Protein AF-A0A8D0HGK9-F1 (afdb_monomer)

Radius of gyration: 26.25 Å; Cα contacts (8 Å, |Δi|>4): 146; chains: 1; bounding box: 64×47×65 Å

InterPro domains:
  IPR001895 Ras guanine-nucleotide exchange factors catalytic domain [PF00617] (112-218)
  IPR001895 Ras guanine-nucleotide exchange factors catalytic domain [PS50009] (99-219)
  IPR008937 Ras-like guanine nucleotide exchange factor [PTHR23113] (113-218)
  IPR023578 Ras guanine nucleotide exchange factor domain superfamily [SSF48366] (25-218)
  IPR036964 Ras guanine-nucleotide exchange factor, catalytic domain superfamily [G3DSA:1.10.840.10] (108-219)

Structure (mmCIF, N/CA/C/O backbone):
data_AF-A0A8D0HGK9-F1
#
_entry.id   AF-A0A8D0HGK9-F1
#
loop_
_atom_site.group_PDB
_atom_site.id
_atom_site.type_symbol
_atom_site.label_atom_id
_atom_site.label_alt_id
_atom_site.label_comp_id
_atom_site.label_asym_id
_atom_site.label_entity_id
_atom_site.label_seq_id
_atom_site.pdbx_PDB_ins_code
_atom_site.Cartn_x
_atom_site.Cartn_y
_atom_site.Cartn_z
_atom_site.occupancy
_atom_site.B_iso_or_equiv
_atom_site.auth_seq_id
_atom_site.auth_comp_id
_atom_site.auth_asym_id
_atom_site.auth_atom_id
_atom_site.pdbx_PDB_model_num
ATOM 1 N N . SER A 1 1 ? -15.660 35.657 -20.261 1.00 42.53 1 SER A N 1
ATOM 2 C CA . SER A 1 1 ? -15.036 34.610 -19.431 1.00 42.53 1 SER A CA 1
ATOM 3 C C . SER A 1 1 ? -15.470 34.801 -17.991 1.00 42.53 1 SER A C 1
ATOM 5 O O . SER A 1 1 ? -15.108 35.800 -17.388 1.00 42.53 1 SER A O 1
ATOM 7 N N . ALA A 1 2 ? -16.353 33.932 -17.499 1.00 36.19 2 ALA A N 1
ATOM 8 C CA . ALA A 1 2 ? -16.981 34.044 -16.182 1.00 36.19 2 ALA A CA 1
ATOM 9 C C . ALA A 1 2 ? -16.036 33.577 -15.054 1.00 36.19 2 ALA A C 1
ATOM 11 O O . ALA A 1 2 ? -15.307 32.604 -15.262 1.00 36.19 2 ALA A O 1
ATOM 12 N N . PRO A 1 3 ? -16.057 34.198 -13.860 1.00 41.41 3 PRO A N 1
ATOM 13 C CA . PRO A 1 3 ? -15.415 33.645 -12.678 1.00 41.41 3 PRO A CA 1
ATOM 14 C C . PRO A 1 3 ? -16.338 32.625 -11.995 1.00 41.41 3 PRO A C 1
ATOM 16 O O . PRO A 1 3 ? -17.476 32.927 -11.641 1.00 41.41 3 PRO A O 1
ATOM 19 N N . CYS A 1 4 ? -15.833 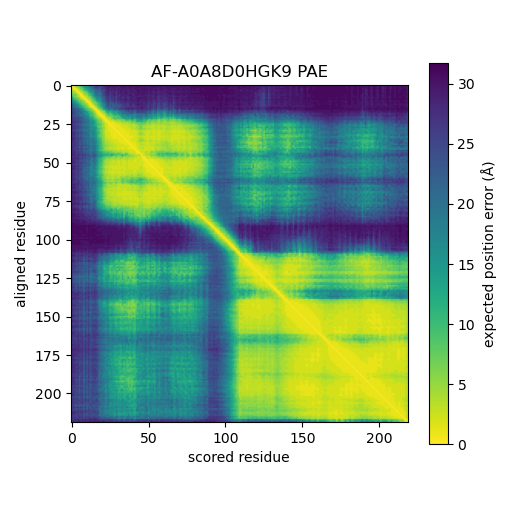31.405 -11.800 1.00 35.88 4 CYS A N 1
ATOM 20 C CA . CYS A 1 4 ? -16.498 30.347 -11.043 1.00 35.88 4 CYS A CA 1
ATOM 21 C C . CYS A 1 4 ? -16.673 30.759 -9.572 1.00 35.88 4 CYS A C 1
ATOM 23 O O . CYS A 1 4 ? -15.719 30.745 -8.793 1.00 35.88 4 CYS A O 1
ATOM 25 N N . GLY A 1 5 ? -17.903 31.101 -9.187 1.00 37.12 5 GLY A N 1
ATOM 26 C CA . GLY A 1 5 ? -18.302 31.280 -7.795 1.00 37.12 5 GLY A CA 1
ATOM 27 C C . GLY A 1 5 ? -18.298 29.945 -7.048 1.00 37.12 5 GLY A C 1
ATOM 28 O O . GLY A 1 5 ? -18.950 28.987 -7.459 1.00 37.12 5 GLY A O 1
ATOM 29 N N . ARG A 1 6 ? -17.569 29.876 -5.930 1.00 45.59 6 ARG A N 1
ATOM 30 C CA . ARG A 1 6 ? -17.736 28.808 -4.937 1.00 45.59 6 ARG A CA 1
ATOM 31 C C . ARG A 1 6 ? -19.087 29.008 -4.256 1.00 45.59 6 ARG A C 1
ATOM 33 O O . ARG A 1 6 ? -19.263 29.976 -3.522 1.00 45.59 6 ARG A O 1
ATOM 40 N N . ALA A 1 7 ? -20.024 28.098 -4.488 1.00 41.34 7 ALA A N 1
ATOM 41 C CA . ALA A 1 7 ? -21.232 28.011 -3.683 1.00 41.34 7 ALA A CA 1
ATOM 42 C C . ALA A 1 7 ? -20.855 27.566 -2.253 1.00 41.34 7 ALA A C 1
ATOM 44 O O . ALA A 1 7 ? -20.168 26.552 -2.103 1.00 41.34 7 ALA A O 1
ATOM 45 N N . PRO A 1 8 ? -21.269 28.279 -1.193 1.00 43.69 8 PRO A N 1
ATOM 46 C CA . PRO A 1 8 ? -21.208 27.739 0.154 1.00 43.69 8 PRO A CA 1
ATOM 47 C C . PRO A 1 8 ? -22.294 26.667 0.298 1.00 43.69 8 PRO A C 1
ATOM 49 O O . PRO A 1 8 ? -23.474 26.932 0.062 1.00 43.69 8 PRO A O 1
ATOM 52 N N . CYS A 1 9 ? -21.897 25.456 0.689 1.00 41.47 9 CYS A N 1
ATOM 53 C CA . CYS A 1 9 ? -22.811 24.387 1.072 1.00 41.47 9 CYS A CA 1
ATOM 54 C C . CYS A 1 9 ? -23.646 24.850 2.275 1.00 41.47 9 CYS A C 1
ATOM 56 O O . CYS A 1 9 ? -23.221 24.728 3.422 1.00 41.47 9 CYS A O 1
ATOM 58 N N . ARG A 1 10 ? -24.834 25.410 2.030 1.00 37.84 10 ARG A N 1
ATOM 59 C CA . ARG A 1 10 ? -25.840 25.624 3.071 1.00 37.84 10 ARG A CA 1
ATOM 60 C C . ARG A 1 10 ? -26.468 24.272 3.394 1.00 37.84 10 ARG A C 1
ATOM 62 O O . ARG A 1 10 ? -27.475 23.897 2.810 1.00 37.84 10 ARG A O 1
ATOM 69 N N . THR A 1 11 ? -25.886 23.539 4.335 1.00 46.22 11 THR A N 1
ATOM 70 C CA . THR A 1 11 ? -26.654 22.570 5.123 1.00 46.22 11 THR A CA 1
ATOM 71 C C . THR A 1 11 ? -27.568 23.377 6.038 1.00 46.22 11 THR A C 1
ATOM 73 O O . THR A 1 11 ? -27.146 23.843 7.097 1.00 46.22 11 THR A O 1
ATOM 76 N N . SER A 1 12 ? -28.799 23.627 5.595 1.00 40.28 12 SER A N 1
ATOM 77 C CA . SER A 1 12 ? -29.862 24.122 6.464 1.00 40.28 12 SER A CA 1
ATOM 78 C C . SER A 1 12 ? -30.203 23.016 7.460 1.00 40.28 12 SER A C 1
ATOM 80 O O . SER A 1 12 ? -30.925 22.076 7.133 1.00 40.28 12 SER A O 1
ATOM 82 N N . TRP A 1 13 ? -29.629 23.098 8.656 1.00 49.22 13 TRP A N 1
ATOM 83 C CA . TRP A 1 13 ? -30.083 22.315 9.799 1.00 49.22 13 TRP A CA 1
ATOM 84 C C . TRP A 1 13 ? -31.505 22.772 10.163 1.00 49.22 13 TRP A C 1
ATOM 86 O O . TRP A 1 13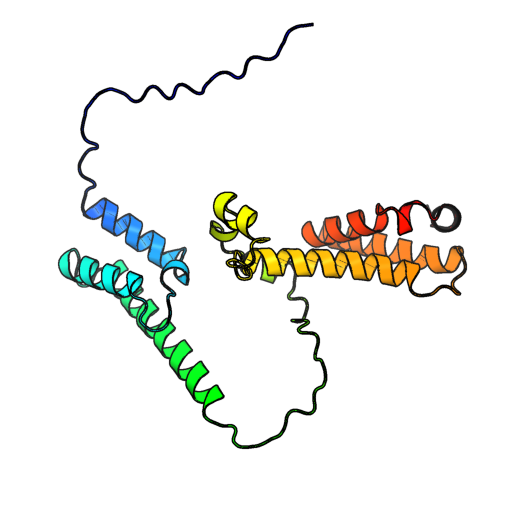 ? -31.743 23.983 10.194 1.00 49.22 13 TRP A O 1
ATOM 96 N N . PRO A 1 14 ? -32.460 21.859 10.411 1.00 49.41 14 PRO A N 1
ATOM 97 C CA . PRO A 1 14 ? -33.769 22.257 10.913 1.00 49.41 14 PRO A CA 1
ATOM 98 C C . PRO A 1 14 ? -33.611 22.898 12.305 1.00 49.41 14 PRO A C 1
ATOM 100 O O . PRO A 1 14 ? -32.745 22.475 13.079 1.00 49.41 14 PRO A O 1
ATOM 103 N N . PRO A 1 15 ? -34.406 23.929 12.640 1.00 58.16 15 PRO A N 1
ATOM 104 C CA . PRO A 1 15 ? -34.280 24.618 13.912 1.00 58.16 15 PRO A CA 1
ATOM 105 C C . PRO A 1 15 ? -34.839 23.747 15.044 1.00 58.16 15 PRO A C 1
ATOM 107 O O . PRO A 1 15 ? -35.981 23.299 14.998 1.00 58.16 15 PRO A O 1
ATOM 110 N N . THR A 1 16 ? -34.013 23.550 16.075 1.00 60.81 16 THR A N 1
ATOM 111 C CA . THR A 1 16 ? -34.407 23.266 17.468 1.00 60.81 16 THR A CA 1
ATOM 112 C C . THR A 1 16 ? -35.448 22.163 17.686 1.00 60.81 16 THR A C 1
ATOM 114 O O . THR A 1 16 ? -36.588 22.411 18.061 1.00 60.81 16 THR A O 1
ATOM 117 N N . GLY A 1 17 ? -34.985 20.921 17.591 1.00 51.00 17 GLY A N 1
ATOM 118 C CA . GLY A 1 17 ? -35.422 19.834 18.462 1.00 51.00 17 GLY A CA 1
ATOM 119 C C . GLY A 1 17 ? -34.161 19.130 18.944 1.00 51.00 17 GLY A C 1
ATOM 120 O O . GLY A 1 17 ? -33.297 18.825 18.120 1.00 51.00 17 GLY A O 1
ATOM 121 N N . ALA A 1 18 ? -33.990 18.939 20.254 1.00 55.50 18 ALA A N 1
ATOM 122 C CA . ALA A 1 18 ? -32.892 18.110 20.746 1.00 55.50 18 ALA A CA 1
ATOM 123 C C . ALA A 1 18 ? -32.961 16.751 20.022 1.00 55.50 18 ALA A C 1
ATOM 125 O O . ALA A 1 18 ? -34.070 16.225 19.868 1.00 55.50 18 ALA A O 1
ATOM 126 N N . PRO A 1 19 ? -31.835 16.197 19.530 1.00 61.81 19 PRO A N 1
ATOM 127 C CA . PRO A 1 19 ? -31.855 14.865 18.943 1.00 61.81 19 PRO A CA 1
ATOM 128 C C . PRO A 1 19 ? -32.514 13.908 19.947 1.00 61.81 19 PRO A C 1
ATOM 130 O O . PRO A 1 19 ? -32.256 14.043 21.150 1.00 61.81 19 PRO A O 1
ATOM 133 N N . PRO A 1 20 ? -33.394 12.992 19.498 1.00 64.56 20 PRO A N 1
ATOM 134 C CA . PRO A 1 20 ? -34.044 12.062 20.408 1.00 64.56 20 PRO A CA 1
ATOM 135 C C . PRO A 1 20 ? -32.967 11.356 21.240 1.00 64.56 20 PRO A C 1
ATOM 137 O O . PRO A 1 20 ? -31.916 11.009 20.686 1.00 64.56 20 PRO A O 1
ATOM 140 N N . PRO A 1 21 ? -33.180 11.176 22.557 1.00 70.38 21 PRO A N 1
ATOM 141 C CA . PRO A 1 21 ? -32.193 10.530 23.406 1.00 70.38 21 PRO A CA 1
ATOM 142 C C . PRO A 1 21 ? -31.853 9.170 22.800 1.00 70.38 21 PRO A C 1
ATOM 144 O O . PRO A 1 21 ? -32.742 8.365 22.512 1.00 70.38 21 PRO A O 1
ATOM 147 N N . ILE A 1 22 ? -30.563 8.945 22.550 1.00 71.62 22 ILE A N 1
ATOM 148 C CA . ILE A 1 22 ? -30.087 7.682 21.992 1.00 71.62 22 ILE A CA 1
ATOM 149 C C . ILE A 1 22 ? -30.517 6.591 22.967 1.00 71.62 22 ILE A C 1
ATOM 151 O O . ILE A 1 22 ? -30.190 6.646 24.154 1.00 71.62 22 ILE A O 1
ATOM 155 N N . SER A 1 23 ? -31.293 5.620 22.484 1.00 81.19 23 SER A N 1
ATOM 156 C CA . SER A 1 23 ? -31.765 4.552 23.354 1.00 81.19 23 SER A CA 1
ATOM 157 C C . SER A 1 23 ? -30.560 3.762 23.887 1.00 81.19 23 SER A C 1
ATOM 159 O O . SER A 1 23 ? -29.628 3.492 23.124 1.00 81.19 23 SER A O 1
ATOM 161 N N . PRO A 1 24 ? -30.561 3.337 25.163 1.00 76.38 24 PRO A N 1
ATOM 162 C CA . PRO A 1 24 ? -29.484 2.507 25.705 1.00 76.38 24 PRO A CA 1
ATOM 163 C C . PRO A 1 24 ? -29.224 1.258 24.852 1.00 76.38 24 PRO A C 1
ATOM 165 O O . PRO A 1 24 ? -28.082 0.872 24.648 1.00 76.38 24 PRO A O 1
ATOM 168 N N . ARG A 1 25 ? -30.273 0.684 24.244 1.00 79.12 25 ARG A N 1
ATOM 169 C CA . ARG A 1 25 ? -30.154 -0.423 23.282 1.00 79.12 25 ARG A CA 1
ATOM 170 C C . ARG A 1 25 ? -29.384 -0.061 22.012 1.00 79.12 25 ARG A C 1
ATOM 172 O O . ARG A 1 25 ? -28.602 -0.880 21.543 1.00 79.12 25 ARG A O 1
ATOM 179 N N . ALA A 1 26 ? -29.585 1.135 21.461 1.00 83.31 26 ALA A N 1
ATOM 180 C CA . ALA A 1 26 ? -28.822 1.591 20.303 1.00 83.31 26 ALA A CA 1
ATOM 181 C C . ALA A 1 26 ? -27.340 1.790 20.655 1.00 83.31 26 ALA A C 1
ATOM 183 O O . ALA A 1 26 ? -26.477 1.399 19.875 1.00 83.31 26 ALA A O 1
ATOM 184 N N . VAL A 1 27 ? -27.039 2.320 21.847 1.00 85.06 27 VAL A N 1
ATOM 185 C CA . VAL A 1 27 ? -25.653 2.444 22.335 1.00 85.06 27 VAL A CA 1
ATOM 186 C C . VAL A 1 27 ? -25.002 1.069 22.486 1.00 85.06 27 VAL A C 1
ATOM 188 O O . VAL A 1 27 ? -23.888 0.874 22.008 1.00 85.06 27 VAL A O 1
ATOM 191 N N . LEU A 1 28 ? -25.703 0.105 23.090 1.00 85.44 28 LEU A N 1
ATOM 192 C CA . LEU A 1 28 ? -25.206 -1.265 23.242 1.00 85.44 28 LEU A CA 1
ATOM 193 C C . LEU A 1 28 ? -24.914 -1.921 21.887 1.00 85.44 28 LEU A C 1
ATOM 195 O O . LEU A 1 28 ? -23.842 -2.494 21.722 1.00 85.44 28 LEU A O 1
ATOM 199 N N . GLY A 1 29 ? -25.810 -1.775 20.905 1.00 85.81 29 GLY A N 1
ATOM 200 C CA . GLY A 1 29 ? -25.600 -2.321 19.561 1.00 85.81 29 GLY A CA 1
ATOM 201 C C . GLY A 1 29 ? -24.406 -1.696 18.831 1.00 85.81 29 GLY A C 1
ATOM 202 O O . GLY A 1 29 ? -23.645 -2.400 18.171 1.00 85.81 29 GLY A O 1
ATOM 203 N N . VAL A 1 30 ? -24.193 -0.384 18.981 1.00 89.81 30 VAL A N 1
ATOM 204 C CA . VAL A 1 30 ? -23.015 0.294 18.411 1.00 89.81 30 VAL A CA 1
ATOM 205 C C . VAL A 1 30 ? -21.730 -0.172 19.092 1.00 89.81 30 VAL A C 1
ATOM 207 O O . VAL A 1 30 ? -20.753 -0.455 18.403 1.00 89.81 30 VAL A O 1
ATOM 210 N N . LEU A 1 31 ? -21.719 -0.275 20.424 1.00 89.25 31 LEU A N 1
ATOM 211 C CA . LEU A 1 31 ? -20.553 -0.751 21.171 1.00 89.25 31 LEU A CA 1
ATOM 212 C C . LEU A 1 31 ? -20.210 -2.198 20.819 1.00 89.25 31 LEU A C 1
ATOM 214 O O . LEU A 1 31 ? -19.038 -2.516 20.641 1.00 89.25 31 LEU A O 1
ATOM 218 N N . GLU A 1 32 ? -21.215 -3.058 20.675 1.00 89.00 32 GLU A N 1
ATOM 219 C CA . GLU A 1 32 ? -21.027 -4.449 20.271 1.00 89.00 32 GLU A CA 1
ATOM 220 C C . GLU A 1 32 ? -20.371 -4.562 18.892 1.00 89.00 32 GLU A C 1
ATOM 222 O O . GLU A 1 32 ? -19.355 -5.246 18.746 1.00 89.00 32 GLU A O 1
ATOM 227 N N . LEU A 1 33 ? -20.900 -3.838 17.900 1.00 90.56 33 LEU A N 1
ATOM 228 C CA . LEU A 1 33 ? -20.341 -3.822 16.551 1.00 90.56 33 LEU A CA 1
ATOM 229 C C . LEU A 1 33 ? -18.928 -3.224 16.534 1.00 90.56 33 LEU A C 1
ATOM 231 O O . LEU A 1 33 ? -18.050 -3.738 15.850 1.00 90.56 33 LEU A O 1
ATOM 235 N N . TRP A 1 34 ? -18.684 -2.164 17.307 1.00 90.88 34 TRP A N 1
ATOM 236 C CA . TRP A 1 34 ? -17.374 -1.518 17.363 1.00 90.88 34 TRP A CA 1
ATOM 237 C C . TRP A 1 34 ? -16.309 -2.435 17.980 1.00 90.88 34 TRP A C 1
ATOM 239 O O . TRP A 1 34 ? -15.233 -2.598 17.404 1.00 90.88 34 TRP A O 1
ATOM 249 N N . LEU A 1 35 ? -16.628 -3.098 19.097 1.00 91.50 35 LEU A N 1
ATOM 250 C CA . LEU A 1 35 ? -15.758 -4.100 19.725 1.00 91.50 35 LEU A CA 1
ATOM 251 C C . LEU A 1 35 ? -15.497 -5.298 18.804 1.00 91.50 35 LEU A C 1
ATOM 253 O O . LEU A 1 35 ? -14.451 -5.936 18.902 1.00 91.50 35 LEU A O 1
ATOM 257 N N . GLN A 1 36 ? -16.447 -5.632 17.930 1.00 88.12 36 GLN A N 1
ATOM 258 C CA . GLN A 1 36 ? -16.301 -6.725 16.979 1.00 88.12 36 GLN A CA 1
ATOM 259 C C . GLN A 1 36 ? -15.428 -6.353 15.775 1.00 88.12 36 GLN A C 1
ATOM 261 O O . GLN A 1 36 ? -14.509 -7.098 15.445 1.00 88.12 36 GLN A O 1
ATOM 266 N N . GLU A 1 37 ? -15.721 -5.235 15.115 1.00 86.44 37 GLU A N 1
ATOM 267 C CA . GLU A 1 37 ? -15.130 -4.896 13.815 1.00 86.44 37 GLU A CA 1
ATOM 268 C C . GLU A 1 37 ? -13.826 -4.094 13.944 1.00 86.44 37 GLU A C 1
ATOM 270 O O . GLU A 1 37 ? -12.979 -4.137 13.048 1.00 86.44 37 GLU A O 1
ATOM 275 N N . HIS A 1 38 ? -13.628 -3.367 15.052 1.00 86.50 38 HIS A N 1
ATOM 276 C CA . HIS A 1 38 ? -12.437 -2.535 15.270 1.00 86.50 38 HIS A CA 1
ATOM 277 C C . HIS A 1 38 ? -11.842 -2.686 16.686 1.00 86.50 38 HIS A C 1
ATOM 279 O O . HIS A 1 38 ? -11.688 -1.698 17.408 1.00 86.50 38 HIS A O 1
ATOM 285 N N . PRO A 1 39 ? -11.431 -3.901 17.097 1.00 85.44 39 PRO A N 1
ATOM 286 C CA . PRO A 1 39 ? -10.843 -4.130 18.421 1.00 85.44 39 PRO A CA 1
ATOM 287 C C . PRO A 1 39 ? -9.548 -3.331 18.655 1.00 85.44 39 PRO A C 1
ATOM 289 O O . PRO A 1 39 ? -9.266 -2.922 19.780 1.00 85.44 39 PRO A O 1
ATOM 292 N N . ASP A 1 40 ? -8.781 -3.044 17.596 1.00 81.31 40 ASP A N 1
ATOM 293 C CA . ASP A 1 40 ? -7.538 -2.264 17.674 1.00 81.31 40 ASP A CA 1
ATOM 294 C C . ASP A 1 40 ? -7.738 -0.805 18.123 1.00 81.31 40 ASP A C 1
ATOM 296 O O . ASP A 1 40 ? -6.766 -0.144 18.501 1.00 81.31 40 ASP A O 1
ATOM 300 N N . ASP A 1 41 ? -8.959 -0.263 18.066 1.00 84.81 41 ASP A N 1
ATOM 301 C CA . ASP A 1 41 ? -9.253 1.091 18.560 1.00 84.81 41 ASP A CA 1
ATOM 302 C C . ASP A 1 41 ? -9.189 1.166 20.088 1.00 84.81 41 ASP A C 1
ATOM 304 O O . ASP A 1 41 ? -8.901 2.223 20.641 1.00 84.81 41 ASP A O 1
ATOM 308 N N . PHE A 1 42 ? -9.376 0.033 20.766 1.00 86.25 42 PHE A N 1
ATOM 309 C CA . PHE A 1 42 ? -9.299 -0.082 22.220 1.00 86.25 42 PHE A CA 1
ATOM 310 C C . PHE A 1 42 ? -7.904 -0.483 22.715 1.00 86.25 42 PHE A C 1
ATOM 312 O O . PHE A 1 42 ? -7.665 -0.575 23.923 1.00 86.25 42 PHE A O 1
ATOM 319 N N . ARG A 1 43 ? -6.964 -0.720 21.792 1.00 80.75 43 ARG A N 1
ATOM 320 C CA . ARG A 1 43 ? -5.611 -1.181 22.098 1.00 80.75 43 ARG A CA 1
ATOM 321 C C . ARG A 1 43 ? -4.698 -0.009 22.454 1.00 80.75 43 ARG A C 1
ATOM 323 O O . ARG A 1 43 ? -3.864 0.424 21.662 1.00 80.75 43 ARG A O 1
ATOM 330 N N . GLU A 1 44 ? -4.869 0.477 23.680 1.00 80.25 44 GLU A N 1
ATOM 331 C CA . GLU A 1 44 ? -4.084 1.567 24.281 1.00 80.25 44 GLU A CA 1
ATOM 332 C C . GLU A 1 44 ? -3.215 1.071 25.463 1.00 80.25 44 GLU A C 1
ATOM 334 O O . GLU A 1 44 ? -3.646 1.161 26.614 1.00 80.25 44 GLU A O 1
ATOM 339 N N . PRO A 1 45 ? -2.015 0.516 25.212 1.00 77.94 45 PRO A N 1
ATOM 340 C CA . PRO A 1 45 ? -1.093 0.088 26.264 1.00 77.94 45 PRO A CA 1
ATOM 341 C C . PRO A 1 45 ? -0.743 1.211 27.250 1.00 77.94 45 PRO A C 1
ATOM 343 O O . PRO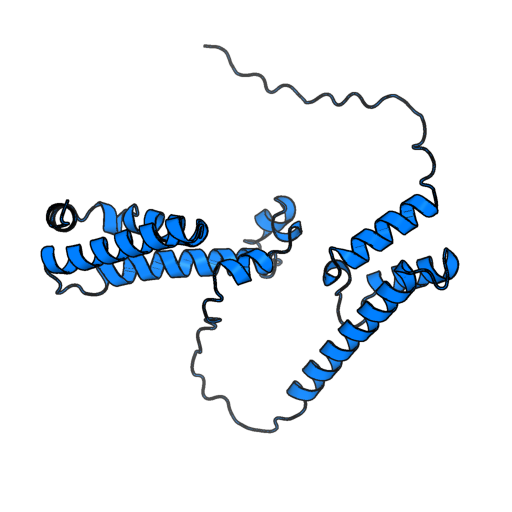 A 1 45 ? -0.656 2.371 26.826 1.00 77.94 45 PRO A O 1
ATOM 346 N N . PRO A 1 46 ? -0.435 0.903 28.523 1.00 73.50 46 PRO A N 1
ATOM 347 C CA . PRO A 1 46 ? -0.436 -0.433 29.141 1.00 73.50 46 PRO A CA 1
ATOM 348 C C . PRO A 1 46 ? -1.728 -0.811 29.894 1.00 73.50 46 PRO A C 1
ATOM 350 O O . PRO A 1 46 ? -1.812 -1.884 30.475 1.00 73.50 46 PRO A O 1
ATOM 353 N N . TRP A 1 47 ? -2.742 0.061 29.948 1.00 76.19 47 TRP A N 1
ATOM 354 C CA . TRP A 1 47 ? -3.946 -0.187 30.776 1.00 76.19 47 TRP A CA 1
ATOM 355 C C . TRP A 1 47 ? -5.252 -0.244 29.985 1.00 76.19 47 TRP A C 1
ATOM 357 O O . TRP A 1 47 ? -6.310 -0.487 30.564 1.00 76.19 47 TRP A O 1
ATOM 367 N N . HIS A 1 48 ? -5.203 0.027 28.682 1.00 85.50 48 HIS A N 1
ATOM 368 C CA . HIS A 1 48 ? -6.362 0.074 27.789 1.00 85.50 48 HIS A CA 1
ATOM 369 C C . HIS A 1 48 ? -7.538 0.889 28.378 1.00 85.50 48 HIS A C 1
ATOM 371 O O . HIS A 1 48 ? -8.655 0.379 28.504 1.00 85.50 48 HIS A O 1
ATOM 377 N N . PRO A 1 49 ? -7.327 2.168 28.761 1.00 86.00 49 PRO A N 1
ATOM 378 C CA . PRO A 1 49 ? -8.289 2.949 29.548 1.00 86.00 49 PRO A CA 1
ATOM 379 C C . PRO A 1 49 ? -9.648 3.133 28.861 1.00 86.00 49 PRO A C 1
ATOM 381 O O . PRO A 1 49 ? -10.680 3.216 29.530 1.00 86.00 49 PRO A O 1
ATOM 384 N N . SER A 1 50 ? -9.679 3.201 27.528 1.00 89.12 50 SER A N 1
ATOM 385 C CA . SER A 1 50 ? -10.931 3.245 26.765 1.00 89.12 50 SER A CA 1
ATOM 386 C C . SER A 1 50 ? -11.710 1.931 26.867 1.00 89.12 50 SER A C 1
ATOM 388 O O . SER A 1 50 ? -12.924 1.967 27.064 1.00 89.12 50 SER A O 1
ATOM 390 N N . LEU A 1 51 ? -11.024 0.784 26.827 1.00 89.44 51 LEU A N 1
ATOM 391 C CA . LEU A 1 51 ? -11.642 -0.534 26.990 1.00 89.44 51 LEU A CA 1
ATOM 392 C C . LEU A 1 51 ? -12.209 -0.717 28.401 1.00 89.44 51 LEU A C 1
ATOM 394 O O . LEU A 1 51 ? -13.334 -1.183 28.558 1.00 89.44 51 LEU A O 1
ATOM 398 N N . GLN A 1 52 ? -11.474 -0.269 29.423 1.00 87.31 52 GLN A N 1
ATOM 399 C CA . GLN A 1 52 ? -11.942 -0.306 30.811 1.00 87.31 52 GLN A CA 1
ATOM 400 C C . GLN A 1 52 ? -13.174 0.580 31.040 1.00 87.31 52 GLN A C 1
ATOM 402 O O . GLN A 1 52 ? -14.109 0.171 31.726 1.00 87.31 52 GLN A O 1
ATOM 407 N N . ARG A 1 53 ? -13.227 1.773 30.428 1.00 89.25 53 ARG A N 1
ATOM 408 C CA . ARG A 1 53 ? -14.425 2.631 30.469 1.00 89.25 53 ARG A CA 1
ATOM 409 C C . ARG A 1 53 ? -15.633 1.960 29.816 1.00 89.25 53 ARG A C 1
ATOM 411 O O . ARG A 1 53 ? -16.728 2.024 30.371 1.00 89.25 53 ARG A O 1
ATOM 418 N N . VAL A 1 54 ? -15.437 1.299 28.673 1.00 90.12 54 VAL A N 1
ATOM 419 C CA . VAL A 1 54 ? -16.500 0.533 28.003 1.00 90.12 54 VAL A CA 1
ATOM 420 C C . VAL A 1 54 ? -16.964 -0.632 28.876 1.00 90.12 54 VAL A C 1
ATOM 422 O O . VAL A 1 54 ? -18.166 -0.799 29.050 1.00 90.12 54 VAL A O 1
ATOM 425 N N . LEU A 1 55 ? -16.048 -1.373 29.505 1.00 88.88 55 LEU A N 1
ATOM 426 C CA . LEU A 1 55 ? -16.383 -2.435 30.460 1.00 88.88 55 LEU A CA 1
ATOM 427 C C . LEU A 1 55 ? -17.177 -1.921 31.664 1.00 88.88 55 LEU A C 1
ATOM 429 O O . LEU A 1 55 ? -18.183 -2.525 32.031 1.00 88.88 55 LEU A O 1
ATOM 433 N N . GLY A 1 56 ? -16.777 -0.786 32.242 1.00 88.12 56 GLY A N 1
ATOM 434 C CA . GLY A 1 56 ? -17.489 -0.160 33.356 1.00 88.12 56 GLY A CA 1
ATOM 435 C C . GLY A 1 56 ? -18.902 0.290 32.979 1.00 88.12 56 GLY A C 1
ATOM 436 O O . GLY A 1 56 ? -19.834 0.111 33.764 1.00 88.12 56 GLY A O 1
ATOM 437 N N . TYR A 1 57 ? -19.082 0.825 31.768 1.00 87.62 57 TYR A N 1
ATOM 438 C CA . TYR A 1 57 ? -20.401 1.172 31.239 1.00 87.62 57 TYR A CA 1
ATOM 439 C C . TYR A 1 57 ? -21.253 -0.074 30.970 1.00 87.62 57 TYR A C 1
ATOM 441 O O . TYR A 1 57 ? -22.396 -0.142 31.415 1.00 87.62 57 TYR A O 1
ATOM 449 N N . LEU A 1 58 ? -20.700 -1.080 30.288 1.00 88.00 58 LEU A N 1
ATOM 450 C CA . LEU A 1 58 ? -21.403 -2.321 29.960 1.00 88.00 58 LEU A CA 1
ATOM 451 C C . LEU A 1 58 ? -21.776 -3.118 31.217 1.00 88.00 58 LEU A C 1
ATOM 453 O O . LEU A 1 58 ? -22.858 -3.689 31.261 1.00 88.00 58 LEU A O 1
ATOM 457 N N . GLY A 1 59 ? -20.943 -3.101 32.260 1.00 86.81 59 GLY A N 1
ATOM 458 C CA . GLY A 1 59 ? -21.258 -3.731 33.544 1.00 86.81 59 GLY A CA 1
ATOM 459 C C . GLY A 1 59 ? -22.441 -3.074 34.263 1.00 86.81 59 GLY A C 1
ATOM 460 O O . GLY A 1 59 ? -23.228 -3.765 34.901 1.00 86.81 59 GLY A O 1
ATOM 461 N N . GLN A 1 60 ? -22.608 -1.756 34.120 1.00 86.19 60 GLN A N 1
ATOM 462 C CA . GLN A 1 60 ? -23.745 -1.023 34.691 1.00 86.19 60 GLN A CA 1
ATOM 463 C C . GLN A 1 60 ? -25.008 -1.127 33.825 1.00 86.19 60 GLN A C 1
ATOM 465 O O . GLN A 1 60 ? -26.112 -1.224 34.351 1.00 86.19 60 GLN A O 1
ATOM 470 N N . ALA A 1 61 ? -24.857 -1.088 32.499 1.00 83.69 61 ALA A N 1
ATOM 471 C CA . ALA A 1 61 ? -25.976 -1.003 31.562 1.00 83.69 61 ALA A CA 1
ATOM 472 C C . ALA A 1 61 ? -26.509 -2.371 31.102 1.00 83.69 61 ALA A C 1
ATOM 474 O O . ALA A 1 61 ? -27.698 -2.491 30.809 1.00 83.69 61 ALA A O 1
ATOM 475 N N . ALA A 1 62 ? -25.644 -3.384 30.989 1.00 81.56 62 ALA A N 1
ATOM 476 C CA . ALA A 1 62 ? -25.976 -4.709 30.463 1.00 81.56 62 ALA A CA 1
ATOM 477 C C . ALA A 1 62 ? -24.974 -5.791 30.936 1.00 81.56 62 ALA A C 1
ATOM 479 O O . ALA A 1 62 ? -24.227 -6.345 30.112 1.00 81.56 62 ALA A O 1
ATOM 480 N N . PRO A 1 63 ? -24.939 -6.107 32.247 1.00 83.06 63 PRO A N 1
ATOM 481 C CA . PRO A 1 63 ? -24.050 -7.134 32.784 1.00 83.06 63 PRO A CA 1
ATOM 482 C C . PRO A 1 63 ? -24.344 -8.496 32.140 1.00 83.06 63 PRO A C 1
ATOM 484 O O . PRO A 1 63 ? -25.502 -8.879 31.977 1.00 83.06 63 PRO A O 1
ATOM 487 N N . GLY A 1 64 ? -23.294 -9.219 31.740 1.00 79.88 64 GLY A N 1
ATOM 488 C CA . GLY A 1 64 ? -23.422 -10.532 31.095 1.00 79.88 64 GLY A CA 1
ATOM 489 C C . GLY A 1 64 ? -23.898 -10.506 29.635 1.00 79.88 64 GLY A C 1
ATOM 490 O O . GLY A 1 64 ? -24.175 -11.558 29.065 1.00 79.88 64 GLY A O 1
ATOM 491 N N . SER A 1 65 ? -23.992 -9.329 29.008 1.00 85.12 65 SER A N 1
ATOM 492 C CA . SER A 1 65 ? -24.252 -9.227 27.567 1.00 85.12 65 SER A CA 1
ATOM 493 C C . SER A 1 65 ? -23.085 -9.763 26.725 1.00 85.12 65 SER A C 1
ATOM 495 O O . SER A 1 65 ? -21.934 -9.783 27.164 1.00 85.12 65 SER A O 1
ATOM 497 N N . GLN A 1 66 ? -23.367 -10.149 25.476 1.00 84.44 66 GLN A N 1
ATOM 498 C CA . GLN A 1 66 ? -22.343 -10.585 24.517 1.00 84.44 66 GLN A CA 1
ATOM 499 C C . GLN A 1 66 ? -21.267 -9.506 24.296 1.00 84.44 66 GLN A C 1
ATOM 501 O O . GLN A 1 66 ? -20.076 -9.819 24.253 1.00 84.44 66 GLN A O 1
ATOM 506 N N . ALA A 1 67 ? -21.672 -8.233 24.243 1.00 84.12 67 ALA A N 1
ATOM 507 C CA . ALA A 1 67 ? -20.764 -7.092 24.177 1.00 84.12 67 ALA A CA 1
ATOM 508 C C . ALA A 1 67 ? -19.812 -7.025 25.384 1.00 84.12 67 ALA A C 1
ATOM 510 O O . ALA A 1 67 ? -18.619 -6.779 25.214 1.00 84.12 67 ALA A O 1
ATOM 511 N N . TRP A 1 68 ? -20.323 -7.278 26.596 1.00 87.19 68 TRP A N 1
ATOM 512 C CA . TRP A 1 68 ? -19.522 -7.273 27.821 1.00 87.19 68 TRP A CA 1
ATOM 513 C C . TRP A 1 68 ? -18.494 -8.411 27.828 1.00 87.19 68 TRP A C 1
ATOM 515 O O . TRP A 1 68 ? -17.305 -8.153 28.005 1.00 87.19 68 TRP A O 1
ATOM 525 N N . GLY A 1 69 ? -18.917 -9.642 27.514 1.00 87.31 69 GLY A N 1
ATOM 526 C CA . GLY A 1 69 ? -18.002 -10.788 27.425 1.00 87.31 69 GLY A CA 1
ATOM 527 C C . GLY A 1 69 ? -16.928 -10.615 26.343 1.00 87.31 69 GLY A C 1
ATOM 528 O O . GLY A 1 69 ? -15.771 -10.985 26.540 1.00 87.31 69 GLY A O 1
ATOM 529 N N . ARG A 1 70 ? -17.272 -9.983 25.212 1.00 88.44 70 ARG A N 1
ATOM 530 C CA . ARG A 1 70 ? -16.301 -9.638 24.162 1.00 88.44 70 ARG A CA 1
ATOM 531 C C . ARG A 1 70 ? -15.286 -8.599 24.645 1.00 88.44 70 ARG A C 1
ATOM 533 O O . ARG A 1 70 ? -14.096 -8.766 24.392 1.00 88.44 70 ARG A O 1
ATOM 540 N N . ALA A 1 71 ? -15.736 -7.548 25.330 1.00 88.94 71 ALA A N 1
ATOM 541 C CA . ALA A 1 71 ? -14.848 -6.521 25.872 1.00 88.94 71 ALA A CA 1
ATOM 542 C C . ALA A 1 71 ? -13.864 -7.095 26.908 1.00 88.94 71 ALA A C 1
ATOM 544 O O . ALA A 1 71 ? -12.683 -6.749 26.875 1.00 88.94 71 ALA A O 1
ATOM 545 N N . GLU A 1 72 ? -14.316 -8.007 27.777 1.00 87.94 72 GLU A N 1
ATOM 546 C CA . GLU A 1 72 ? -13.439 -8.695 28.735 1.00 87.94 72 GLU A CA 1
ATOM 547 C C . GLU A 1 72 ? -12.418 -9.588 28.027 1.00 87.94 72 GLU A C 1
ATOM 549 O O . GLU A 1 72 ? -11.228 -9.543 28.341 1.00 87.94 72 GLU A O 1
ATOM 554 N N . GLY A 1 73 ? -12.869 -10.363 27.035 1.00 88.69 73 GLY A N 1
ATOM 555 C CA . GLY A 1 73 ? -11.991 -11.213 26.234 1.00 88.69 73 GLY A CA 1
ATOM 556 C C . GLY A 1 73 ? -10.899 -10.417 25.515 1.00 88.69 73 GLY A C 1
ATOM 557 O O . GLY A 1 73 ? -9.742 -10.832 25.511 1.00 88.69 73 GLY A O 1
ATOM 558 N N . LEU A 1 74 ? -11.240 -9.246 24.964 1.00 88.50 74 LEU A N 1
ATOM 559 C CA . LEU A 1 74 ? -10.266 -8.343 24.345 1.00 88.50 74 LEU A CA 1
ATOM 560 C C . LEU A 1 74 ? -9.254 -7.799 25.355 1.00 88.50 74 LEU A C 1
ATOM 562 O O . LEU A 1 74 ? -8.062 -7.786 25.058 1.00 88.50 74 LEU A O 1
ATOM 566 N N . LEU A 1 75 ? -9.704 -7.380 26.544 1.00 87.25 75 LEU A N 1
ATOM 567 C CA . LEU A 1 75 ? -8.807 -6.855 27.575 1.00 87.25 75 LEU A CA 1
ATOM 568 C C . LEU A 1 75 ? -7.794 -7.919 28.002 1.00 87.25 75 LEU A C 1
ATOM 570 O O . LEU A 1 75 ? -6.603 -7.635 28.089 1.00 87.25 75 LEU A O 1
ATOM 574 N N . ARG A 1 76 ? -8.263 -9.154 28.203 1.00 85.81 76 ARG A N 1
ATOM 575 C CA . ARG A 1 76 ? -7.404 -10.290 28.539 1.00 85.81 76 ARG A CA 1
ATOM 576 C C . ARG A 1 76 ? -6.383 -10.576 27.439 1.00 85.81 76 ARG A C 1
ATOM 578 O O . ARG A 1 76 ? -5.194 -10.635 27.726 1.00 85.81 76 ARG A O 1
ATOM 585 N N . ALA A 1 77 ? -6.837 -10.672 26.189 1.00 86.25 77 ALA A N 1
ATOM 586 C CA . ALA A 1 77 ? -5.962 -10.929 25.050 1.00 86.25 77 ALA A CA 1
ATOM 587 C C . ALA A 1 77 ? -4.891 -9.838 24.877 1.00 86.25 77 ALA A C 1
ATOM 589 O O . ALA A 1 77 ? -3.762 -10.132 24.493 1.00 86.25 77 ALA A O 1
ATOM 590 N N . PHE A 1 78 ? -5.217 -8.571 25.152 1.00 86.75 78 PHE A N 1
ATOM 591 C CA . PHE A 1 78 ? -4.238 -7.489 25.056 1.00 86.75 78 PHE A CA 1
ATOM 592 C C . PHE A 1 78 ? -3.196 -7.534 26.177 1.00 86.75 78 PHE A C 1
ATOM 594 O O . PHE A 1 78 ? -2.012 -7.386 25.878 1.00 86.75 78 PHE A O 1
ATOM 601 N N . LEU A 1 79 ? -3.612 -7.806 27.419 1.00 81.25 79 LEU A N 1
ATOM 602 C CA . LEU A 1 79 ? -2.699 -7.944 28.558 1.00 81.25 79 LEU A CA 1
ATOM 603 C C . LEU A 1 79 ? -1.756 -9.150 28.402 1.00 81.25 79 LEU A C 1
ATOM 605 O O . LEU A 1 79 ? -0.562 -9.021 28.662 1.00 81.25 79 LEU A O 1
ATOM 609 N N . GLU A 1 80 ? -2.253 -10.289 27.906 1.00 79.88 80 GLU A N 1
ATOM 610 C CA . GLU A 1 80 ? -1.432 -11.484 27.635 1.00 79.88 80 GLU A CA 1
ATOM 611 C C . GLU A 1 80 ? -0.330 -11.190 26.598 1.00 79.88 80 GLU A C 1
ATOM 613 O O . GLU A 1 80 ? 0.838 -11.522 26.803 1.00 79.88 80 GLU A O 1
ATOM 618 N N . VAL A 1 81 ? -0.664 -10.475 25.515 1.00 74.31 81 VAL A N 1
ATOM 619 C CA . VAL A 1 81 ? 0.321 -10.071 24.493 1.00 74.31 81 VAL A CA 1
ATOM 620 C C . VAL A 1 81 ? 1.372 -9.099 25.051 1.00 74.31 81 VAL A C 1
ATOM 622 O O . VAL A 1 81 ? 2.509 -9.082 24.570 1.00 74.31 81 VAL A O 1
ATOM 625 N N . GLU A 1 82 ? 1.029 -8.276 26.044 1.00 71.19 82 GLU A N 1
ATOM 626 C CA . GLU A 1 82 ? 1.983 -7.374 26.701 1.00 71.19 82 GLU A CA 1
ATOM 627 C C . GLU A 1 82 ? 2.935 -8.121 27.650 1.00 71.19 82 GLU A C 1
ATOM 629 O O . GLU A 1 82 ? 4.141 -7.855 27.629 1.00 71.19 82 GLU A O 1
ATOM 634 N N . GLU A 1 83 ? 2.444 -9.102 28.414 1.00 65.62 83 GLU A N 1
ATOM 635 C CA . GLU A 1 83 ? 3.286 -9.947 29.275 1.00 65.62 83 GLU A CA 1
ATOM 636 C C . GLU A 1 83 ? 4.316 -10.760 28.472 1.00 65.62 83 GLU A C 1
ATOM 638 O O . GLU A 1 83 ? 5.491 -10.844 28.856 1.00 65.62 83 GLU A O 1
ATOM 643 N N . GLU A 1 84 ? 3.926 -11.303 27.315 1.00 61.12 84 GLU A N 1
ATOM 644 C CA . GLU A 1 84 ? 4.840 -12.023 26.418 1.00 61.12 84 GLU A CA 1
ATOM 645 C C . GLU A 1 84 ? 5.955 -11.119 25.863 1.00 61.12 84 GLU A C 1
ATOM 647 O O . GLU A 1 84 ? 7.124 -11.520 25.800 1.00 61.12 84 GLU A O 1
ATOM 652 N N . GLN A 1 85 ? 5.626 -9.874 25.502 1.00 57.75 85 GLN A N 1
ATOM 653 C CA . GLN A 1 85 ? 6.609 -8.900 25.012 1.00 57.75 85 GLN A CA 1
ATOM 654 C C . GLN A 1 85 ? 7.581 -8.454 26.112 1.00 57.75 85 GLN A C 1
ATOM 656 O O . GLN A 1 85 ? 8.768 -8.247 25.841 1.00 57.75 85 GLN A O 1
ATOM 661 N N . HIS A 1 86 ? 7.106 -8.341 27.354 1.00 54.69 86 HIS A N 1
ATOM 662 C CA . HIS A 1 86 ? 7.927 -7.957 28.501 1.00 54.69 86 HIS A CA 1
ATOM 663 C C . HIS A 1 86 ? 8.881 -9.088 28.928 1.00 54.69 86 HIS A C 1
ATOM 665 O O . HIS A 1 86 ? 10.051 -8.848 29.239 1.00 54.69 86 HIS A O 1
ATOM 671 N N . THR A 1 87 ? 8.427 -10.342 28.834 1.00 56.22 87 THR A N 1
ATOM 672 C CA . THR A 1 87 ? 9.229 -11.535 29.155 1.00 56.22 87 THR A CA 1
ATOM 673 C C . THR A 1 87 ? 10.378 -11.744 28.160 1.00 56.22 87 THR A C 1
ATOM 675 O O . THR A 1 87 ? 11.480 -12.127 28.554 1.00 56.22 87 THR A O 1
ATOM 678 N N . GLN A 1 88 ? 10.183 -11.406 26.880 1.00 51.44 88 GLN A N 1
ATOM 679 C CA . GLN A 1 88 ? 11.245 -11.469 25.864 1.00 51.44 88 GLN A CA 1
ATOM 680 C C . GLN A 1 88 ? 12.294 -10.346 25.993 1.00 51.44 88 GLN A C 1
ATOM 682 O O . GLN A 1 88 ? 13.429 -10.529 25.551 1.00 51.44 88 GLN A O 1
ATOM 687 N N . GLN A 1 89 ? 11.968 -9.204 26.615 1.00 45.31 89 GLN A N 1
ATOM 688 C CA . GLN A 1 89 ? 12.927 -8.109 26.845 1.00 45.31 89 GLN A CA 1
ATOM 689 C C . GLN A 1 89 ? 13.728 -8.246 28.152 1.00 45.31 89 GLN A C 1
ATOM 691 O O . GLN A 1 89 ? 14.826 -7.698 28.243 1.00 45.31 89 GLN A O 1
ATOM 696 N N . GLY A 1 90 ? 13.239 -9.005 29.138 1.00 40.47 90 GLY A N 1
ATOM 697 C CA . GLY A 1 90 ? 13.907 -9.194 30.436 1.00 40.47 90 GLY A CA 1
ATOM 698 C C . GLY A 1 90 ? 15.065 -10.204 30.458 1.00 40.47 90 GLY A C 1
ATOM 699 O O . GLY A 1 90 ? 15.723 -10.351 31.485 1.00 40.47 90 GLY A O 1
ATOM 700 N N . GLY A 1 91 ? 15.328 -10.908 29.352 1.00 44.06 91 GLY A N 1
ATOM 701 C CA . GLY A 1 91 ? 16.175 -12.105 29.334 1.00 44.06 91 GLY A CA 1
ATOM 702 C C . GLY A 1 91 ? 17.461 -12.035 28.510 1.00 44.06 91 GLY A C 1
ATOM 703 O O . GLY A 1 91 ? 17.837 -13.061 27.963 1.00 44.06 91 GLY A O 1
ATOM 704 N N . LEU A 1 92 ? 18.147 -10.894 28.367 1.00 39.19 92 LEU A N 1
ATOM 705 C CA . LEU A 1 92 ? 19.447 -10.838 27.666 1.00 39.19 92 LEU A CA 1
ATOM 706 C C . LEU A 1 92 ? 20.425 -9.858 28.334 1.00 39.19 92 LEU A C 1
ATOM 708 O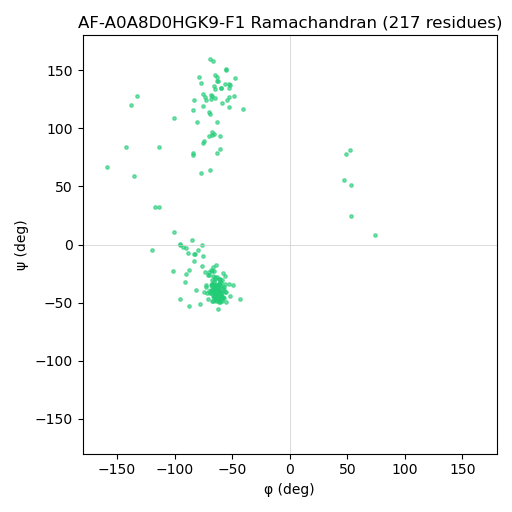 O . LEU A 1 92 ? 20.603 -8.714 27.917 1.00 39.19 92 LEU A O 1
ATOM 712 N N . GLY A 1 93 ? 21.111 -10.350 29.366 1.00 41.34 93 GLY A N 1
ATOM 713 C CA . GLY A 1 93 ? 22.349 -9.757 29.857 1.00 41.34 93 GLY A CA 1
ATOM 714 C C . GLY A 1 93 ? 23.485 -9.922 28.840 1.00 41.34 93 GLY A C 1
ATOM 715 O O . GLY A 1 93 ? 23.761 -11.020 28.368 1.00 41.34 93 GLY A O 1
ATOM 716 N N . ALA A 1 94 ? 24.145 -8.803 28.536 1.00 41.94 94 ALA A N 1
ATOM 717 C CA . ALA A 1 94 ? 25.490 -8.688 27.973 1.00 41.94 94 ALA A CA 1
ATOM 718 C C . ALA A 1 94 ? 25.809 -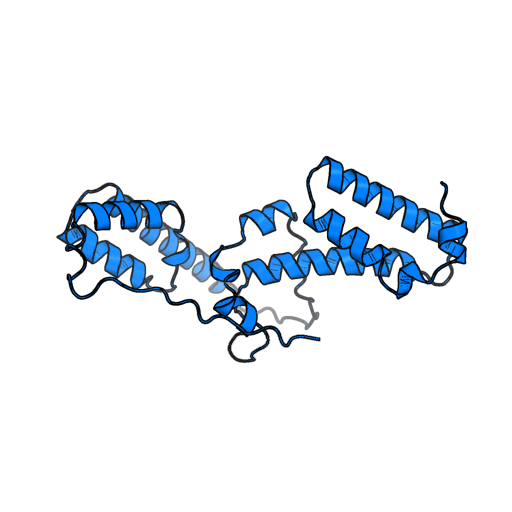9.491 26.694 1.00 41.94 94 ALA A C 1
ATOM 720 O O . ALA A 1 94 ? 26.559 -10.463 26.714 1.00 41.94 94 ALA A O 1
ATOM 721 N N . ARG A 1 95 ? 25.417 -8.950 25.537 1.00 33.50 95 ARG A N 1
ATOM 722 C CA . ARG A 1 95 ? 26.256 -9.019 24.330 1.00 33.50 95 ARG A CA 1
ATOM 723 C C . ARG A 1 95 ? 26.231 -7.671 23.620 1.00 33.50 95 ARG A C 1
ATOM 725 O O . ARG A 1 95 ? 25.180 -7.163 23.249 1.00 33.50 95 ARG A O 1
ATOM 732 N N . THR A 1 96 ? 27.409 -7.075 23.491 1.00 36.72 96 THR A N 1
ATOM 733 C CA . THR A 1 96 ? 27.649 -5.821 22.776 1.00 36.72 96 THR A CA 1
ATOM 734 C C . THR A 1 96 ? 27.087 -5.898 21.352 1.00 36.72 96 THR A C 1
ATOM 736 O O . THR A 1 96 ? 27.452 -6.812 20.608 1.00 36.72 96 THR A O 1
ATOM 739 N N . PRO A 1 97 ? 26.247 -4.947 20.902 1.00 36.50 97 PRO A N 1
ATOM 740 C CA . PRO A 1 97 ? 25.914 -4.870 19.497 1.00 36.50 97 PRO A CA 1
ATOM 741 C C . PRO A 1 97 ? 27.061 -4.143 18.798 1.00 36.50 97 PRO A C 1
ATOM 743 O O . PRO A 1 97 ? 27.228 -2.924 18.894 1.00 36.50 97 PRO A O 1
ATOM 746 N N . ARG A 1 98 ? 27.875 -4.914 18.077 1.00 30.06 98 ARG A N 1
ATOM 747 C CA . ARG A 1 98 ? 28.673 -4.387 16.972 1.00 30.06 98 ARG A CA 1
ATOM 748 C C . ARG A 1 98 ? 27.686 -3.654 16.058 1.00 30.06 98 ARG A C 1
ATOM 750 O O . ARG A 1 98 ? 26.729 -4.262 15.589 1.00 30.06 98 ARG A O 1
ATOM 757 N N . ARG A 1 99 ? 27.872 -2.341 15.884 1.00 38.03 99 ARG A N 1
ATOM 758 C CA . ARG A 1 99 ? 27.074 -1.482 14.994 1.00 38.03 99 ARG A CA 1
ATOM 759 C C . ARG A 1 99 ? 27.194 -1.975 13.549 1.00 38.03 99 ARG A C 1
ATOM 761 O O . ARG A 1 99 ? 27.958 -1.430 12.760 1.00 38.03 99 ARG A O 1
ATOM 768 N N . GLU A 1 100 ? 26.416 -2.980 13.193 1.00 30.42 100 GLU A N 1
ATOM 769 C CA . GLU A 1 100 ? 25.928 -3.122 11.835 1.00 30.42 100 GLU A CA 1
ATOM 770 C C . GLU A 1 100 ? 24.689 -2.246 11.746 1.00 30.42 100 GLU A C 1
ATOM 772 O O . GLU A 1 100 ? 23.705 -2.436 12.462 1.00 30.42 100 GLU A O 1
ATOM 777 N N . HIS A 1 101 ? 24.775 -1.217 10.908 1.00 36.03 101 HIS A N 1
ATOM 778 C CA . HIS A 1 101 ? 23.626 -0.446 10.469 1.00 36.03 101 HIS A CA 1
ATOM 779 C C . HIS A 1 101 ? 22.707 -1.387 9.683 1.00 36.03 101 HIS A C 1
ATOM 781 O O . HIS A 1 101 ? 22.700 -1.392 8.454 1.00 36.03 101 HIS A O 1
ATOM 787 N N . ALA A 1 102 ? 21.942 -2.204 10.402 1.00 32.88 102 ALA A N 1
ATOM 788 C CA . ALA A 1 102 ? 20.791 -2.887 9.867 1.00 32.88 102 ALA A CA 1
ATOM 789 C C . ALA A 1 102 ? 19.787 -1.790 9.520 1.00 32.88 102 ALA A C 1
ATOM 791 O O . ALA A 1 102 ? 19.051 -1.277 10.366 1.00 32.88 102 ALA A O 1
ATOM 792 N N . VAL A 1 103 ? 19.812 -1.377 8.253 1.00 41.16 103 VAL A N 1
ATOM 793 C CA . VAL A 1 103 ? 18.655 -0.787 7.595 1.00 41.16 103 VAL A CA 1
ATOM 794 C C . VAL A 1 103 ? 17.460 -1.613 8.055 1.00 41.16 103 VAL A C 1
ATOM 796 O O . VAL A 1 103 ? 17.407 -2.819 7.829 1.00 41.16 103 VAL A O 1
ATOM 799 N N . ARG A 1 104 ? 16.531 -0.974 8.768 1.00 38.69 104 ARG A N 1
ATOM 800 C CA . ARG A 1 104 ? 15.249 -1.557 9.163 1.00 38.69 104 ARG A CA 1
ATOM 801 C C . ARG A 1 104 ? 14.393 -1.724 7.905 1.00 38.69 104 ARG A C 1
ATOM 803 O O . ARG A 1 104 ? 13.377 -1.062 7.734 1.00 38.69 104 ARG A O 1
ATOM 810 N N . THR A 1 105 ? 14.841 -2.568 6.985 1.00 42.59 105 THR A N 1
ATOM 811 C CA . THR A 1 105 ? 14.012 -3.213 5.981 1.00 42.59 105 THR A CA 1
ATOM 812 C C . THR A 1 105 ? 13.270 -4.304 6.724 1.00 42.59 105 THR A C 1
ATOM 814 O O . THR A 1 105 ? 13.732 -5.437 6.820 1.00 42.59 105 THR A O 1
ATOM 817 N N . THR A 1 106 ? 12.117 -3.953 7.295 1.00 46.97 106 THR A N 1
ATOM 818 C CA . THR A 1 106 ? 11.052 -4.945 7.429 1.00 46.97 106 THR A CA 1
ATOM 819 C C . THR A 1 106 ? 10.907 -5.620 6.058 1.00 46.97 106 THR A C 1
ATOM 821 O O . THR A 1 106 ? 10.846 -4.900 5.053 1.00 46.97 106 THR A O 1
ATOM 824 N N . PRO A 1 107 ? 10.939 -6.963 5.978 1.00 50.81 107 PRO A N 1
ATOM 825 C CA . PRO A 1 107 ? 10.804 -7.664 4.705 1.00 50.81 107 PRO A CA 1
ATOM 826 C C . PRO A 1 107 ? 9.502 -7.218 4.027 1.00 50.81 107 PRO A C 1
ATOM 828 O O . PRO A 1 107 ? 8.564 -6.822 4.729 1.00 50.81 107 PRO A O 1
ATOM 831 N N . PRO A 1 108 ? 9.426 -7.218 2.683 1.00 55.00 108 PRO A N 1
ATOM 832 C CA . PRO A 1 108 ? 8.207 -6.828 2.004 1.00 55.00 108 PRO A CA 1
ATOM 833 C C . PRO A 1 108 ? 7.160 -7.900 2.302 1.00 55.00 108 PRO A C 1
ATOM 835 O O . PRO A 1 108 ? 7.104 -8.926 1.631 1.00 55.00 108 PRO A O 1
ATOM 838 N N . LEU A 1 109 ? 6.350 -7.657 3.333 1.00 57.56 109 LEU A N 1
ATOM 839 C CA . LEU A 1 109 ? 5.072 -8.328 3.514 1.00 57.56 109 LEU A CA 1
ATOM 840 C C . LEU A 1 109 ? 4.330 -8.278 2.178 1.00 57.56 109 LEU A C 1
ATOM 842 O O . LEU A 1 109 ? 4.441 -7.301 1.418 1.00 57.56 109 LEU A O 1
ATOM 846 N N . CYS A 1 110 ? 3.612 -9.353 1.874 1.00 69.12 110 CYS A N 1
ATOM 847 C CA . CYS A 1 110 ? 2.887 -9.456 0.623 1.00 69.12 110 CYS A CA 1
ATOM 848 C C . CYS A 1 110 ? 1.926 -8.247 0.520 1.00 69.12 110 CYS A C 1
ATOM 850 O O . CYS A 1 110 ? 1.315 -7.878 1.526 1.00 69.12 110 CYS A O 1
ATOM 852 N N . PRO A 1 111 ? 1.775 -7.587 -0.646 1.00 74.56 111 PRO A N 1
ATOM 853 C CA . PRO A 1 111 ? 0.916 -6.402 -0.795 1.00 74.56 111 PRO A CA 1
ATOM 854 C C . PRO A 1 111 ? -0.493 -6.596 -0.223 1.00 74.56 111 PRO A C 1
ATOM 856 O O . PRO A 1 111 ? -1.088 -5.670 0.321 1.00 74.56 111 PRO A O 1
ATOM 859 N N . GLN A 1 112 ? -1.004 -7.819 -0.340 1.00 73.75 112 GLN A N 1
ATOM 860 C CA . GLN A 1 112 ? -2.289 -8.262 0.174 1.00 73.75 112 GLN A CA 1
ATOM 861 C C . GLN A 1 112 ? -2.343 -8.220 1.707 1.00 73.75 112 GLN A C 1
ATOM 863 O O . GLN A 1 112 ? -3.308 -7.705 2.259 1.00 73.75 112 GLN A O 1
ATOM 868 N N . GLU A 1 113 ? -1.305 -8.696 2.392 1.00 76.81 113 GLU A N 1
ATOM 869 C CA . GLU A 1 113 ? -1.228 -8.692 3.859 1.00 76.81 113 GLU A CA 1
ATOM 870 C C . GLU A 1 113 ? -1.159 -7.263 4.400 1.00 76.81 113 GLU A C 1
ATOM 872 O O . GLU A 1 113 ? -1.859 -6.918 5.349 1.00 76.81 113 GLU A O 1
ATOM 877 N N . LEU A 1 114 ? -0.373 -6.399 3.748 1.00 80.12 114 LEU A N 1
ATOM 878 C CA . LEU A 1 114 ? -0.296 -4.986 4.119 1.00 80.12 114 LEU A CA 1
ATOM 879 C C . LEU A 1 114 ? -1.625 -4.267 3.919 1.00 80.12 114 LEU A C 1
ATOM 881 O O . LEU A 1 114 ? -1.990 -3.456 4.764 1.00 80.12 114 LEU A O 1
ATOM 885 N N . PHE A 1 115 ? -2.340 -4.566 2.830 1.00 81.25 115 PHE A N 1
ATOM 886 C CA . PHE A 1 115 ? -3.645 -3.971 2.558 1.00 81.25 115 PHE A CA 1
ATOM 887 C C . PHE A 1 115 ? -4.688 -4.382 3.604 1.00 81.25 115 PHE A C 1
ATOM 889 O O . PHE A 1 115 ? -5.410 -3.521 4.099 1.00 81.25 115 PHE A O 1
ATOM 896 N N . VAL A 1 116 ? -4.729 -5.663 3.986 1.00 82.94 116 VAL A N 1
ATOM 897 C CA . VAL A 1 116 ? -5.621 -6.160 5.051 1.00 82.94 116 VAL A CA 1
ATOM 898 C C . VAL A 1 116 ? -5.275 -5.531 6.403 1.00 82.94 116 VAL A C 1
ATOM 900 O O . VAL A 1 116 ? -6.170 -5.204 7.174 1.00 82.94 116 VAL A O 1
ATOM 903 N N . ALA A 1 117 ? -3.993 -5.281 6.670 1.00 84.50 117 ALA A N 1
ATOM 904 C CA . ALA A 1 117 ? -3.539 -4.618 7.890 1.00 84.50 117 ALA A CA 1
ATOM 905 C C . ALA A 1 117 ? -3.763 -3.087 7.901 1.00 84.50 117 ALA A C 1
ATOM 907 O O . ALA A 1 117 ? -3.401 -2.415 8.875 1.00 84.50 117 ALA A O 1
ATOM 908 N N . VAL A 1 118 ? -4.319 -2.485 6.837 1.00 86.88 118 VAL A N 1
ATOM 909 C CA . VAL A 1 118 ? -4.617 -1.047 6.831 1.00 86.88 118 VAL A CA 1
ATOM 910 C C . VAL A 1 118 ? -5.779 -0.752 7.770 1.00 86.88 118 VAL A C 1
ATOM 912 O O . VAL A 1 118 ? -6.925 -1.078 7.483 1.00 86.88 118 VAL A O 1
ATOM 915 N N . ARG A 1 119 ? -5.499 -0.012 8.846 1.00 86.31 119 ARG A N 1
ATOM 916 C CA . ARG A 1 119 ? -6.548 0.560 9.696 1.00 86.31 119 ARG A CA 1
ATOM 917 C C . ARG A 1 119 ? -7.191 1.766 8.986 1.00 86.31 119 ARG A C 1
ATOM 919 O O . ARG A 1 119 ? -6.475 2.739 8.729 1.00 86.31 119 ARG A O 1
ATOM 926 N N . PRO A 1 120 ? -8.506 1.764 8.686 1.00 87.19 120 PRO A N 1
ATOM 927 C CA . PRO A 1 120 ? -9.148 2.818 7.892 1.00 87.19 120 PRO A CA 1
ATOM 928 C C . PRO A 1 120 ? -8.977 4.237 8.448 1.00 87.19 120 PRO A C 1
ATOM 930 O O . PRO A 1 120 ? -8.807 5.181 7.678 1.00 87.19 120 PRO A O 1
ATOM 933 N N . PHE A 1 121 ? -8.942 4.406 9.774 1.00 87.06 121 PHE A N 1
ATOM 934 C CA . PHE A 1 121 ? -8.763 5.724 10.392 1.00 87.06 121 PHE A CA 1
ATOM 935 C C . PHE A 1 121 ? -7.406 6.373 10.047 1.00 87.06 121 PHE A C 1
ATOM 937 O O . PHE A 1 121 ? -7.308 7.596 9.959 1.00 87.06 121 PHE A O 1
ATOM 944 N N . HIS A 1 122 ? -6.364 5.577 9.770 1.00 90.56 122 HIS A N 1
ATOM 945 C CA . HIS A 1 122 ? -5.071 6.088 9.307 1.00 90.56 122 HIS A CA 1
ATOM 946 C C . HIS A 1 122 ? -5.155 6.745 7.918 1.00 90.56 122 HIS A C 1
ATOM 948 O O . HIS A 1 122 ? -4.302 7.568 7.582 1.00 90.56 122 HIS A O 1
ATOM 954 N N . CYS A 1 123 ? -6.166 6.397 7.116 1.00 91.19 123 CYS A N 1
ATOM 955 C CA . CYS A 1 123 ? -6.410 6.968 5.791 1.00 91.19 123 CYS A CA 1
ATOM 956 C C . CYS A 1 123 ? -7.166 8.304 5.841 1.00 91.19 123 CYS A C 1
ATOM 958 O O . CYS A 1 123 ? -7.297 8.963 4.808 1.00 91.19 123 CYS A O 1
ATOM 960 N N . LEU A 1 124 ? -7.670 8.722 7.010 1.00 90.56 124 LEU A N 1
ATOM 961 C CA . LEU A 1 124 ? -8.368 9.997 7.150 1.00 90.56 124 LEU A CA 1
ATOM 962 C C . LEU A 1 124 ? -7.450 11.156 6.762 1.00 90.56 124 LEU A C 1
ATOM 964 O O . LEU A 1 124 ? -6.306 11.241 7.210 1.00 90.56 124 LEU A O 1
ATOM 968 N N . GLY A 1 125 ? -7.971 12.095 5.967 1.00 88.81 125 GLY A N 1
ATOM 969 C CA . GLY A 1 125 ? -7.192 13.233 5.474 1.00 88.81 125 GLY A CA 1
ATOM 970 C C . GLY A 1 125 ? -6.572 14.064 6.601 1.00 88.81 125 GLY A C 1
ATOM 971 O O . GLY A 1 125 ? -5.424 14.491 6.487 1.00 88.81 125 GLY A O 1
ATOM 972 N N . CYS A 1 126 ? -7.280 14.227 7.724 1.00 86.69 126 CYS A N 1
ATOM 973 C CA . CYS A 1 126 ? -6.770 14.920 8.908 1.00 86.69 126 CYS A CA 1
ATOM 974 C C . CYS A 1 126 ? -5.612 14.181 9.598 1.00 86.69 126 CYS A C 1
ATOM 976 O O . CYS A 1 126 ? -4.780 14.843 10.205 1.00 86.69 126 CYS A O 1
ATOM 978 N N . VAL A 1 127 ? -5.516 12.854 9.478 1.00 87.62 127 VAL A N 1
ATOM 979 C CA . VAL A 1 127 ? -4.425 12.044 10.044 1.00 87.62 127 VAL A CA 1
ATOM 980 C C . VAL A 1 127 ? -3.257 11.980 9.057 1.00 87.62 127 VAL A C 1
ATOM 982 O O . VAL A 1 127 ? -2.132 12.355 9.387 1.00 87.62 127 VAL A O 1
ATOM 985 N N . TRP A 1 128 ? -3.519 11.584 7.807 1.00 89.75 128 TRP A N 1
ATOM 986 C CA . TRP A 1 128 ? -2.483 11.391 6.786 1.00 89.75 128 TRP A CA 1
ATOM 987 C C . TRP A 1 128 ? -1.768 12.687 6.374 1.00 89.75 128 TRP A C 1
ATOM 989 O O . TRP A 1 128 ? -0.581 12.666 6.032 1.00 89.75 128 TRP A O 1
ATOM 999 N N . SER A 1 129 ? -2.457 13.832 6.415 1.00 88.06 129 SER A N 1
ATOM 1000 C CA . SER A 1 129 ? -1.845 15.138 6.115 1.00 88.06 129 SER A CA 1
ATOM 1001 C C . SER A 1 129 ? -0.792 15.564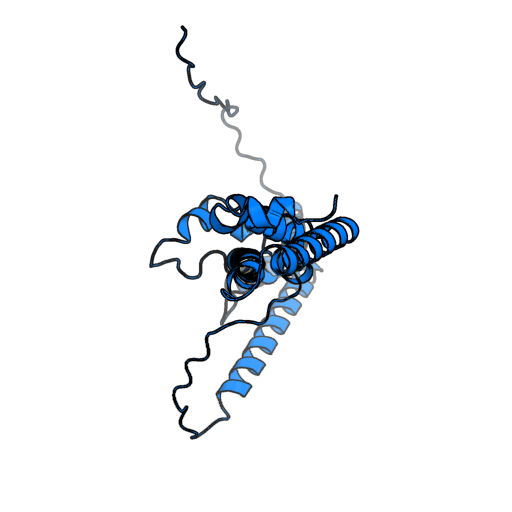 7.140 1.00 88.06 129 SER A C 1
ATOM 1003 O O . SER A 1 129 ? 0.063 16.387 6.824 1.00 88.06 129 SER A O 1
ATOM 1005 N N . GLN A 1 130 ? -0.801 14.988 8.344 1.00 86.00 130 GLN A N 1
ATOM 1006 C CA . GLN A 1 130 ? 0.125 15.354 9.417 1.00 86.00 130 GLN A CA 1
ATOM 1007 C C . GLN A 1 130 ? 1.426 14.542 9.415 1.00 86.00 130 GLN A C 1
ATOM 1009 O O . GLN A 1 130 ? 2.314 14.829 10.216 1.00 86.00 130 GLN A O 1
ATOM 1014 N N . ARG A 1 131 ? 1.570 13.564 8.511 1.00 86.69 131 ARG A N 1
ATOM 1015 C CA . ARG A 1 131 ? 2.701 12.615 8.468 1.00 86.69 131 ARG A CA 1
ATOM 1016 C C . ARG A 1 131 ? 4.091 13.264 8.372 1.00 86.69 131 ARG A C 1
ATOM 1018 O O . ARG A 1 131 ? 5.071 12.658 8.792 1.00 86.69 131 ARG A O 1
ATOM 1025 N N . ASP A 1 132 ? 4.177 14.463 7.793 1.00 84.25 132 ASP A N 1
ATOM 1026 C CA . ASP A 1 132 ? 5.444 15.161 7.541 1.00 84.25 132 ASP A CA 1
ATOM 1027 C C . ASP A 1 132 ? 5.878 16.026 8.748 1.00 84.25 132 ASP A C 1
ATOM 1029 O O . ASP A 1 132 ? 6.995 16.543 8.787 1.00 84.25 132 ASP A O 1
ATOM 1033 N N . LYS A 1 133 ? 5.024 16.161 9.777 1.00 84.88 133 LYS A N 1
ATOM 1034 C CA . LYS A 1 133 ? 5.340 16.903 11.006 1.00 84.88 133 LYS A CA 1
ATOM 1035 C C . LYS A 1 133 ? 6.255 16.087 11.925 1.00 84.88 133 LYS A C 1
ATOM 1037 O O . LYS A 1 133 ? 6.051 14.893 12.135 1.00 84.88 133 LYS A O 1
ATOM 1042 N N . LYS A 1 134 ? 7.242 16.748 12.546 1.00 75.75 134 LYS A N 1
ATOM 1043 C CA . LYS A 1 134 ? 8.260 16.105 13.406 1.00 75.75 134 LYS A CA 1
ATOM 1044 C C . LYS A 1 134 ? 7.665 15.399 14.634 1.00 75.75 134 LYS A C 1
ATOM 1046 O O . LYS A 1 134 ? 8.202 14.371 15.035 1.00 75.75 134 LYS A O 1
ATOM 1051 N N . GLU A 1 135 ? 6.581 15.941 15.186 1.00 78.50 135 GLU A N 1
ATOM 1052 C CA . GLU A 1 135 ? 5.806 15.378 16.305 1.00 78.50 135 GLU A CA 1
ATOM 1053 C C . GLU A 1 135 ? 5.009 14.121 15.912 1.00 78.50 135 GLU A C 1
ATOM 1055 O O . GLU A 1 135 ? 4.823 13.228 16.727 1.00 78.50 135 GLU A O 1
ATOM 1060 N N . ASN A 1 136 ? 4.644 13.987 14.632 1.00 78.94 136 ASN A N 1
ATOM 1061 C CA . ASN A 1 136 ? 3.746 12.948 14.126 1.00 78.94 136 ASN A CA 1
ATOM 1062 C C . ASN A 1 136 ? 4.456 11.960 13.195 1.00 78.94 136 ASN A C 1
ATOM 1064 O O . ASN A 1 136 ? 3.855 11.385 12.287 1.00 78.94 136 ASN A O 1
ATOM 1068 N N . LYS A 1 137 ? 5.748 11.705 13.435 1.00 72.69 137 LYS A N 1
ATOM 1069 C CA . LYS A 1 137 ? 6.545 10.743 12.648 1.00 72.69 137 LYS A CA 1
ATOM 1070 C C . LYS A 1 137 ? 5.971 9.325 12.660 1.00 72.69 137 LYS A C 1
ATOM 1072 O O . LYS A 1 137 ? 6.265 8.545 11.755 1.00 72.69 137 LYS A O 1
ATOM 1077 N N . GLN A 1 138 ? 5.193 8.977 13.681 1.00 74.25 138 GLN A N 1
ATOM 1078 C CA . GLN A 1 138 ? 4.506 7.691 13.786 1.00 74.25 138 GLN A CA 1
ATOM 1079 C C . GLN A 1 138 ? 3.026 7.768 13.396 1.00 74.25 138 GLN A C 1
ATOM 1081 O O . GLN A 1 138 ? 2.317 6.793 13.598 1.00 74.25 138 GLN A O 1
ATOM 1086 N N . ALA A 1 139 ? 2.547 8.867 12.805 1.00 81.06 139 ALA A N 1
ATOM 1087 C CA . ALA A 1 139 ? 1.185 8.916 12.290 1.00 81.06 139 ALA A CA 1
ATOM 1088 C C . ALA A 1 139 ? 0.989 7.898 11.156 1.00 81.06 139 ALA A C 1
ATOM 1090 O O . ALA A 1 139 ? 1.856 7.716 10.294 1.00 81.06 139 ALA A O 1
ATOM 1091 N N . ALA A 1 140 ? -0.180 7.256 11.155 1.00 86.75 140 ALA A N 1
ATOM 1092 C CA . ALA A 1 140 ? -0.632 6.343 10.108 1.00 86.75 140 ALA A CA 1
ATOM 1093 C C . ALA A 1 140 ? 0.348 5.195 9.747 1.00 86.75 140 ALA A C 1
ATOM 1095 O O . ALA A 1 140 ? 0.643 4.995 8.563 1.00 86.75 140 ALA A O 1
ATOM 1096 N N . PRO A 1 141 ? 0.860 4.405 10.716 1.00 87.56 141 PRO A N 1
ATOM 1097 C CA . PRO A 1 141 ? 1.882 3.384 10.477 1.00 87.56 141 PRO A CA 1
ATOM 1098 C C . PRO A 1 141 ? 1.471 2.328 9.440 1.00 87.56 141 PRO A C 1
ATOM 1100 O O . PRO A 1 141 ? 2.301 1.950 8.615 1.00 87.56 141 PRO A O 1
ATOM 1103 N N . SER A 1 142 ? 0.203 1.900 9.406 1.00 89.00 142 SER A N 1
ATOM 1104 C CA . SER A 1 142 ? -0.262 0.898 8.429 1.00 89.00 142 SER A CA 1
ATOM 1105 C C . SER A 1 142 ? -0.259 1.429 6.988 1.00 89.00 142 SER A C 1
ATOM 1107 O O . SER A 1 142 ? 0.145 0.736 6.052 1.00 89.00 142 SER A O 1
ATOM 1109 N N . VAL A 1 143 ? -0.641 2.697 6.798 1.00 90.75 143 VAL A N 1
ATOM 1110 C CA . VAL A 1 143 ? -0.600 3.361 5.485 1.00 90.75 143 VAL A CA 1
ATOM 1111 C C . VAL A 1 143 ? 0.849 3.582 5.061 1.00 90.75 143 VAL A C 1
ATOM 1113 O O . VAL A 1 143 ? 1.207 3.305 3.917 1.00 90.75 143 VAL A O 1
ATOM 1116 N N . ARG A 1 144 ? 1.720 4.003 5.989 1.00 90.12 144 ARG A N 1
ATOM 1117 C CA . ARG A 1 144 ? 3.158 4.158 5.719 1.00 90.12 144 ARG A CA 1
ATOM 1118 C C . ARG A 1 144 ? 3.811 2.844 5.302 1.00 90.12 144 ARG A C 1
ATOM 1120 O O . ARG A 1 144 ? 4.613 2.865 4.374 1.00 90.12 144 ARG A O 1
ATOM 1127 N N . ALA A 1 145 ? 3.461 1.723 5.932 1.00 89.75 145 ALA A N 1
ATOM 1128 C CA . ALA A 1 145 ? 3.963 0.405 5.546 1.00 89.75 145 ALA A CA 1
ATOM 1129 C C . ALA A 1 145 ? 3.561 0.043 4.104 1.00 89.75 145 ALA A C 1
ATOM 1131 O O . ALA A 1 145 ? 4.409 -0.358 3.307 1.00 89.75 145 ALA A O 1
ATOM 1132 N N . THR A 1 146 ? 2.300 0.290 3.737 1.00 90.56 146 THR A N 1
ATOM 1133 C CA . THR A 1 146 ? 1.798 0.070 2.369 1.00 90.56 146 THR A CA 1
ATOM 1134 C C . THR A 1 146 ? 2.523 0.954 1.344 1.00 90.56 146 THR A C 1
ATOM 1136 O O . THR A 1 146 ? 2.965 0.475 0.301 1.00 90.56 146 THR A O 1
ATOM 1139 N N . VAL A 1 147 ? 2.721 2.240 1.652 1.00 91.88 147 VAL A N 1
ATOM 1140 C CA . VAL A 1 147 ? 3.466 3.175 0.787 1.00 91.88 147 VAL A CA 1
ATOM 1141 C C . VAL A 1 147 ? 4.940 2.781 0.668 1.00 91.88 147 VAL A C 1
ATOM 1143 O O . VAL A 1 147 ? 5.512 2.855 -0.419 1.00 91.88 147 VAL A O 1
ATOM 1146 N N . ALA A 1 148 ? 5.568 2.337 1.758 1.00 90.94 148 ALA A N 1
ATOM 1147 C CA . ALA A 1 148 ? 6.951 1.871 1.742 1.00 90.94 148 ALA A CA 1
ATOM 1148 C C . ALA A 1 148 ? 7.117 0.656 0.820 1.00 90.94 148 ALA A C 1
ATOM 1150 O O . ALA A 1 148 ? 8.049 0.625 0.019 1.00 90.94 148 ALA A O 1
ATOM 1151 N N . GLN A 1 149 ? 6.182 -0.295 0.866 1.00 92.62 149 GLN A N 1
ATOM 1152 C CA . GLN A 1 149 ? 6.172 -1.443 -0.036 1.00 92.62 149 GLN A CA 1
ATOM 1153 C C . GLN A 1 149 ? 5.995 -1.017 -1.504 1.00 92.62 149 GLN A C 1
ATOM 1155 O O . GLN A 1 149 ? 6.761 -1.459 -2.363 1.00 92.62 149 GLN A O 1
ATOM 1160 N N . PHE A 1 150 ? 5.058 -0.109 -1.795 1.00 93.50 150 PHE A N 1
ATOM 1161 C CA . PHE A 1 150 ? 4.865 0.438 -3.144 1.00 93.50 150 PHE A CA 1
ATOM 1162 C C . PHE A 1 150 ? 6.151 1.092 -3.679 1.00 93.50 150 PHE A C 1
ATOM 1164 O O . PHE A 1 150 ? 6.587 0.841 -4.809 1.00 93.50 150 PHE A O 1
ATOM 1171 N N . ASN A 1 151 ? 6.799 1.904 -2.841 1.00 94.31 151 ASN A N 1
ATOM 1172 C CA . ASN A 1 151 ? 8.042 2.589 -3.181 1.00 94.31 151 ASN A CA 1
ATOM 1173 C C . ASN A 1 151 ? 9.212 1.615 -3.350 1.00 94.31 151 ASN A C 1
ATOM 1175 O O . ASN A 1 151 ? 10.057 1.837 -4.219 1.00 94.31 151 ASN A O 1
ATOM 1179 N N . ALA A 1 152 ? 9.255 0.527 -2.578 1.00 92.81 152 ALA A N 1
ATOM 1180 C CA . ALA A 1 152 ? 10.262 -0.520 -2.717 1.00 92.81 152 ALA A CA 1
ATOM 1181 C C . ALA A 1 152 ? 10.141 -1.230 -4.072 1.00 92.81 152 ALA A C 1
ATOM 1183 O O . ALA A 1 152 ? 11.142 -1.370 -4.773 1.00 92.81 152 ALA A O 1
ATOM 1184 N N . VAL A 1 153 ? 8.922 -1.593 -4.495 1.00 92.88 153 VAL A N 1
ATOM 1185 C CA . VAL A 1 153 ? 8.682 -2.188 -5.824 1.00 92.88 153 VAL A CA 1
ATOM 1186 C C . VAL A 1 153 ? 9.073 -1.215 -6.933 1.00 92.88 153 VAL A C 1
ATOM 1188 O O . VAL A 1 153 ? 9.792 -1.591 -7.860 1.00 92.88 153 VAL A O 1
ATOM 1191 N N . THR A 1 154 ? 8.659 0.049 -6.814 1.00 95.06 154 THR A N 1
ATOM 1192 C CA . THR A 1 154 ? 9.000 1.099 -7.786 1.00 95.06 154 THR A CA 1
ATOM 1193 C C . THR A 1 154 ? 10.520 1.266 -7.905 1.00 95.06 154 THR A C 1
ATOM 1195 O O . THR A 1 154 ? 11.074 1.243 -9.004 1.00 95.06 154 THR A O 1
ATOM 1198 N N . SER A 1 155 ? 11.218 1.370 -6.772 1.00 94.62 155 SER A N 1
ATOM 1199 C CA . SER A 1 155 ? 12.669 1.580 -6.733 1.00 94.62 155 SER A CA 1
ATOM 1200 C C . SER A 1 155 ? 13.440 0.359 -7.225 1.00 94.62 155 SER A C 1
ATOM 1202 O O . SER A 1 155 ? 14.374 0.518 -8.002 1.00 94.62 155 SER A O 1
ATOM 1204 N N . CYS A 1 156 ? 13.032 -0.857 -6.849 1.00 94.31 156 CYS A N 1
ATOM 1205 C CA . CYS A 1 156 ? 13.625 -2.103 -7.343 1.00 94.31 156 CYS A CA 1
ATOM 1206 C C . CYS A 1 156 ? 13.463 -2.238 -8.867 1.00 94.31 156 CYS A C 1
ATOM 1208 O O . CYS A 1 156 ? 14.405 -2.611 -9.570 1.00 94.31 156 CYS A O 1
ATOM 1210 N N . SER A 1 157 ? 12.304 -1.843 -9.399 1.00 94.69 157 SER A N 1
ATOM 1211 C CA . SER A 1 157 ? 12.055 -1.821 -10.844 1.00 94.69 157 SER A CA 1
ATOM 1212 C C . SER A 1 157 ? 13.015 -0.878 -11.569 1.00 94.69 157 SER A C 1
ATOM 1214 O O . SER A 1 157 ? 13.682 -1.277 -12.520 1.00 94.69 157 SER A O 1
ATOM 1216 N N . ILE A 1 158 ? 13.166 0.355 -11.081 1.00 94.69 158 ILE A N 1
ATOM 1217 C CA . ILE A 1 158 ? 14.101 1.331 -11.659 1.00 94.69 158 ILE A CA 1
ATOM 1218 C C . ILE A 1 158 ? 15.553 0.846 -11.517 1.00 94.69 158 ILE A C 1
ATOM 1220 O O . ILE A 1 158 ? 16.313 0.860 -12.488 1.00 94.69 158 ILE A O 1
ATOM 1224 N N . ALA A 1 159 ? 15.937 0.400 -10.321 1.00 94.50 159 ALA A N 1
ATOM 1225 C CA . ALA A 1 159 ? 17.294 -0.028 -10.001 1.00 94.50 159 ALA A CA 1
ATOM 1226 C C . ALA A 1 159 ? 17.712 -1.270 -10.792 1.00 94.50 159 ALA A C 1
ATOM 1228 O O . ALA A 1 159 ? 18.847 -1.338 -11.239 1.00 94.50 159 ALA A O 1
ATOM 1229 N N . SER A 1 160 ? 16.817 -2.227 -11.031 1.00 94.50 160 SER A N 1
ATOM 1230 C CA . SER A 1 160 ? 17.143 -3.395 -11.858 1.00 94.50 160 SER A CA 1
ATOM 1231 C C . SER A 1 160 ? 17.416 -3.007 -13.315 1.00 94.50 160 SER A C 1
ATOM 1233 O O . SER A 1 160 ? 18.384 -3.483 -13.900 1.00 94.50 160 SER A O 1
ATOM 1235 N N . VAL A 1 161 ? 16.636 -2.084 -13.891 1.00 94.38 161 VAL A N 1
ATOM 1236 C CA . VAL A 1 161 ? 16.817 -1.635 -15.283 1.00 94.38 161 VAL A CA 1
ATOM 1237 C C . VAL A 1 161 ? 18.057 -0.748 -15.450 1.00 94.38 161 VAL A C 1
ATOM 1239 O O . VAL A 1 161 ? 18.709 -0.789 -16.497 1.00 94.38 161 VAL A O 1
ATOM 1242 N N . LEU A 1 162 ? 18.388 0.078 -14.453 1.00 93.75 162 LEU A N 1
ATOM 1243 C CA . LEU A 1 162 ? 19.471 1.069 -14.539 1.00 93.75 162 LEU A CA 1
ATOM 1244 C C . LEU A 1 162 ? 20.769 0.651 -13.851 1.00 93.75 162 LEU A C 1
ATOM 1246 O O . LEU A 1 162 ? 21.821 1.175 -14.202 1.00 93.75 162 LEU A O 1
ATOM 1250 N N . GLY A 1 163 ? 20.706 -0.270 -12.894 1.00 88.81 163 GLY A N 1
ATOM 1251 C CA . GLY A 1 163 ? 21.788 -0.554 -11.952 1.00 88.81 163 GLY A CA 1
ATOM 1252 C C . GLY A 1 163 ? 23.040 -1.121 -12.605 1.00 88.81 163 GLY A C 1
ATOM 1253 O O . GLY A 1 163 ? 24.140 -0.873 -12.126 1.00 88.81 163 GLY A O 1
ATOM 1254 N N . ASN A 1 164 ? 22.895 -1.821 -13.733 1.00 90.25 164 ASN A N 1
ATOM 1255 C CA . ASN A 1 164 ? 24.036 -2.252 -14.524 1.00 90.25 164 ASN A CA 1
ATOM 1256 C C . ASN A 1 164 ? 24.256 -1.323 -15.733 1.00 90.25 164 ASN A C 1
ATOM 1258 O O . ASN A 1 164 ? 23.502 -1.314 -16.715 1.00 90.25 164 ASN A O 1
ATOM 1262 N N . LEU A 1 165 ? 25.326 -0.531 -15.652 1.00 88.06 165 LEU A N 1
ATOM 1263 C CA . LEU A 1 165 ? 25.711 0.434 -16.681 1.00 88.06 165 LEU A CA 1
ATOM 1264 C C . LEU A 1 165 ? 26.370 -0.219 -17.905 1.00 88.06 165 LEU A C 1
ATOM 1266 O O . LEU A 1 165 ? 26.368 0.385 -18.973 1.00 88.06 165 LEU A O 1
ATOM 1270 N N . THR A 1 166 ? 26.868 -1.454 -17.793 1.00 91.50 166 THR A N 1
ATOM 1271 C CA . THR A 1 166 ? 27.540 -2.154 -18.903 1.00 91.50 166 THR A CA 1
ATOM 1272 C C . THR A 1 166 ? 26.561 -2.833 -19.862 1.00 91.50 166 THR A C 1
ATOM 1274 O O . THR A 1 166 ? 26.936 -3.192 -20.980 1.00 91.50 166 THR A O 1
ATOM 1277 N N . LEU A 1 167 ? 25.287 -2.975 -19.468 1.00 91.88 167 LEU A N 1
ATOM 1278 C CA . LEU A 1 167 ? 24.263 -3.599 -20.304 1.00 91.88 167 LEU A CA 1
ATOM 1279 C C . LEU A 1 167 ? 23.985 -2.786 -21.567 1.00 91.88 167 LEU A C 1
ATOM 1281 O O . LEU A 1 167 ? 23.578 -1.616 -21.511 1.00 91.88 167 LEU A O 1
ATOM 1285 N N . ARG A 1 168 ? 24.095 -3.463 -22.712 1.00 93.62 168 ARG A N 1
ATOM 1286 C CA . ARG A 1 168 ? 23.687 -2.922 -24.012 1.00 93.62 168 ARG A CA 1
ATOM 1287 C C . ARG A 1 168 ? 22.163 -2.801 -24.083 1.00 93.62 168 ARG A C 1
ATOM 1289 O O . ARG A 1 168 ? 21.434 -3.487 -23.366 1.00 93.62 168 ARG A O 1
ATOM 1296 N N . ALA A 1 169 ? 21.676 -1.957 -24.994 1.00 92.88 169 ALA A N 1
ATOM 1297 C CA . ALA A 1 169 ? 20.243 -1.696 -25.157 1.00 92.88 169 ALA A CA 1
ATOM 1298 C C . ALA A 1 169 ? 19.379 -2.974 -25.305 1.00 92.88 169 ALA A C 1
ATOM 1300 O O . ALA A 1 169 ? 18.391 -3.065 -24.582 1.00 92.88 169 ALA A O 1
ATOM 1301 N N . PRO A 1 170 ? 19.755 -4.001 -26.098 1.00 93.75 170 PRO A N 1
ATOM 1302 C CA . PRO A 1 170 ? 18.951 -5.226 -26.213 1.00 93.75 170 PRO A CA 1
ATOM 1303 C C . PRO A 1 170 ? 18.895 -6.061 -24.926 1.00 93.75 170 PRO A C 1
ATOM 1305 O O . PRO A 1 170 ? 17.872 -6.648 -24.599 1.00 93.75 170 PRO A O 1
ATOM 1308 N N . GLN A 1 171 ? 19.983 -6.102 -24.153 1.00 93.69 171 GLN A N 1
ATOM 1309 C CA . GLN A 1 171 ? 20.005 -6.829 -22.877 1.00 93.69 171 GLN A CA 1
ATOM 1310 C C . GLN A 1 171 ? 19.135 -6.124 -21.836 1.00 93.69 171 GLN A C 1
ATOM 1312 O O . GLN A 1 171 ? 18.391 -6.760 -21.097 1.00 93.69 171 GLN A O 1
ATOM 1317 N N . ARG A 1 172 ? 19.194 -4.790 -21.813 1.00 96.00 172 ARG A N 1
ATOM 1318 C CA . ARG A 1 172 ? 18.351 -3.966 -20.946 1.00 96.00 172 ARG A CA 1
ATOM 1319 C C . ARG A 1 172 ? 16.872 -4.035 -21.350 1.00 96.00 172 ARG A C 1
ATOM 1321 O O . ARG A 1 172 ? 16.017 -3.963 -20.475 1.00 96.00 172 ARG A O 1
ATOM 1328 N N . ALA A 1 173 ? 16.567 -4.225 -22.636 1.00 95.81 173 ALA A N 1
ATOM 1329 C CA . ALA A 1 173 ? 15.202 -4.430 -23.122 1.00 95.81 173 ALA A CA 1
ATOM 1330 C C . ALA A 1 173 ? 14.562 -5.694 -22.525 1.00 95.81 173 ALA A C 1
ATOM 1332 O O . ALA A 1 173 ? 13.423 -5.628 -22.077 1.00 95.81 173 ALA A O 1
ATOM 1333 N N . ARG A 1 174 ? 15.325 -6.786 -22.361 1.00 95.19 174 ARG A N 1
ATOM 1334 C CA . ARG A 1 174 ? 14.836 -7.996 -21.670 1.00 95.19 174 ARG A CA 1
ATOM 1335 C C . ARG A 1 174 ? 14.410 -7.737 -20.225 1.00 95.19 174 ARG A C 1
ATOM 1337 O O . ARG A 1 174 ? 13.478 -8.359 -19.734 1.00 95.19 174 ARG A O 1
ATOM 1344 N N . LEU A 1 175 ? 15.063 -6.804 -19.526 1.00 95.31 175 LEU A N 1
ATOM 1345 C CA . LEU A 1 175 ? 14.638 -6.413 -18.176 1.00 95.31 175 LEU A CA 1
ATOM 1346 C C . LEU A 1 175 ? 13.297 -5.669 -18.206 1.00 95.31 175 LEU A C 1
ATOM 1348 O O . LEU A 1 175 ? 12.457 -5.902 -17.340 1.00 95.31 175 LEU A O 1
ATOM 1352 N N . LEU A 1 176 ? 13.078 -4.807 -19.206 1.00 95.81 176 LEU A N 1
ATOM 1353 C CA . LEU A 1 176 ? 11.783 -4.150 -19.408 1.00 95.81 176 LEU A CA 1
ATOM 1354 C C . LEU A 1 176 ? 10.686 -5.175 -19.714 1.00 95.81 176 LEU A C 1
ATOM 1356 O O . LEU A 1 176 ? 9.620 -5.104 -19.111 1.00 95.81 176 LEU A O 1
ATOM 1360 N N . GLU A 1 177 ? 10.959 -6.147 -20.584 1.00 95.56 177 GLU A N 1
ATOM 1361 C CA . GLU A 1 177 ? 10.036 -7.243 -20.911 1.00 95.56 177 GLU A CA 1
ATOM 1362 C C . GLU A 1 177 ? 9.658 -8.050 -19.665 1.00 95.56 177 GLU A C 1
ATOM 1364 O O . GLU A 1 177 ? 8.475 -8.280 -19.416 1.00 95.56 177 GLU A O 1
ATOM 1369 N N . THR A 1 178 ? 10.637 -8.393 -18.822 1.00 95.62 178 THR A N 1
ATOM 1370 C CA . THR A 1 178 ? 10.389 -9.061 -17.537 1.00 95.62 178 THR A CA 1
ATOM 1371 C C . THR A 1 178 ? 9.462 -8.237 -16.643 1.00 95.62 178 THR A C 1
ATOM 1373 O O . THR A 1 178 ? 8.501 -8.775 -16.097 1.00 95.62 178 THR A O 1
ATOM 1376 N N . TRP A 1 179 ? 9.680 -6.924 -16.513 1.00 95.75 179 TRP A N 1
ATOM 1377 C CA . TRP A 1 179 ? 8.792 -6.067 -15.717 1.00 95.75 179 TRP A CA 1
ATOM 1378 C C . TRP A 1 179 ? 7.393 -5.924 -16.318 1.00 95.75 179 TRP A C 1
ATOM 1380 O O . TRP A 1 179 ? 6.413 -5.897 -15.573 1.00 95.75 179 TRP A O 1
ATOM 1390 N N . VAL A 1 180 ? 7.266 -5.889 -17.646 1.00 95.75 180 VAL A N 1
ATOM 1391 C CA . VAL A 1 180 ? 5.963 -5.912 -18.328 1.00 95.75 180 VAL A CA 1
ATOM 1392 C C . VAL A 1 180 ? 5.235 -7.232 -18.055 1.00 95.75 180 VAL A C 1
ATOM 1394 O O . VAL A 1 180 ? 4.049 -7.211 -17.720 1.00 95.75 180 VAL A O 1
ATOM 1397 N N . ALA A 1 181 ? 5.931 -8.369 -18.106 1.00 95.94 181 ALA A N 1
ATOM 1398 C CA . ALA A 1 181 ? 5.364 -9.673 -17.766 1.00 95.94 181 ALA A CA 1
ATOM 1399 C C . ALA A 1 181 ? 4.936 -9.747 -16.287 1.00 95.94 181 ALA A C 1
ATOM 1401 O O . ALA A 1 181 ? 3.833 -10.204 -15.979 1.00 95.94 181 ALA A O 1
ATOM 1402 N N . ILE A 1 182 ? 5.752 -9.220 -15.364 1.00 94.81 182 ILE A N 1
ATOM 1403 C CA . ILE A 1 182 ? 5.393 -9.099 -13.941 1.00 94.81 182 ILE A CA 1
ATOM 1404 C C . ILE A 1 182 ? 4.131 -8.242 -13.781 1.00 94.81 182 ILE A C 1
ATOM 1406 O O . ILE A 1 182 ? 3.207 -8.648 -13.078 1.00 94.81 182 ILE A O 1
ATOM 1410 N N . ALA A 1 183 ? 4.035 -7.099 -14.466 1.00 95.25 183 ALA A N 1
ATOM 1411 C CA . ALA A 1 183 ? 2.847 -6.247 -14.435 1.00 95.25 183 ALA A CA 1
ATOM 1412 C C . ALA A 1 183 ? 1.594 -6.992 -14.933 1.00 95.25 183 ALA A C 1
ATOM 1414 O O . ALA A 1 183 ? 0.542 -6.952 -14.289 1.00 95.25 183 ALA A O 1
ATOM 1415 N N . GLN A 1 184 ? 1.698 -7.738 -16.035 1.00 96.00 184 GLN A N 1
ATOM 1416 C CA . GLN A 1 184 ? 0.606 -8.577 -16.536 1.00 96.00 184 GLN A CA 1
ATOM 1417 C C . GLN A 1 184 ? 0.196 -9.647 -15.515 1.00 96.00 184 GLN A C 1
ATOM 1419 O O . GLN A 1 184 ? -1.001 -9.854 -15.283 1.00 96.00 184 GLN A O 1
ATOM 1424 N N . ARG A 1 185 ? 1.165 -10.274 -14.834 1.00 95.06 185 ARG A N 1
ATOM 1425 C CA . ARG A 1 185 ? 0.886 -11.229 -13.758 1.00 95.06 185 ARG A CA 1
ATOM 1426 C C . ARG A 1 185 ? 0.187 -10.557 -12.577 1.00 95.06 185 ARG A C 1
ATOM 1428 O O . ARG A 1 185 ? -0.839 -11.070 -12.130 1.00 95.06 185 ARG A O 1
ATOM 1435 N N . CYS A 1 186 ? 0.654 -9.393 -12.126 1.00 92.56 186 CYS A N 1
ATOM 1436 C CA . CYS A 1 186 ? -0.011 -8.606 -11.084 1.00 92.56 186 CYS A CA 1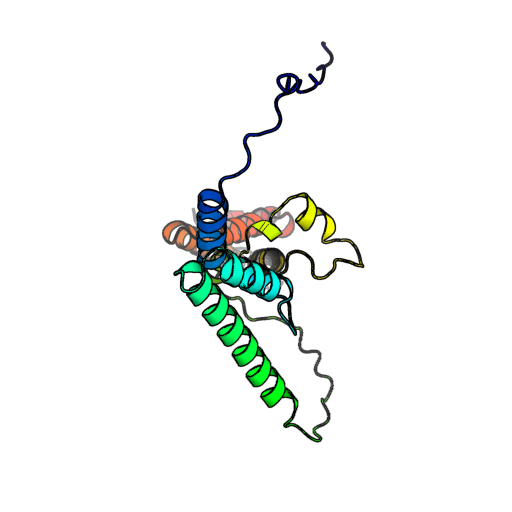
ATOM 1437 C C . CYS A 1 186 ? -1.464 -8.280 -11.454 1.00 92.56 186 CYS A C 1
ATOM 1439 O O . CYS A 1 186 ? -2.346 -8.406 -10.604 1.00 92.56 186 CYS A O 1
ATOM 1441 N N . ARG A 1 187 ? -1.738 -7.941 -12.724 1.00 94.88 187 ARG A N 1
ATOM 1442 C CA . ARG A 1 187 ? -3.104 -7.727 -13.228 1.00 94.88 187 ARG A CA 1
ATOM 1443 C C . ARG A 1 187 ? -3.964 -8.986 -13.097 1.00 94.88 187 ARG A C 1
ATOM 1445 O O . ARG A 1 187 ? -5.083 -8.888 -12.605 1.00 94.88 187 ARG A O 1
ATOM 1452 N N . SER A 1 188 ? -3.443 -10.154 -13.486 1.00 95.81 188 SER A N 1
ATOM 1453 C CA . SER A 1 188 ? -4.174 -11.430 -13.363 1.00 95.81 188 SER A CA 1
ATOM 1454 C C . SER A 1 188 ? -4.509 -11.788 -11.911 1.00 95.81 188 SER A C 1
ATOM 1456 O O . SER A 1 188 ? -5.579 -12.315 -11.636 1.00 95.81 188 SER A O 1
ATOM 1458 N N . LEU A 1 189 ? -3.628 -11.427 -10.973 1.00 91.62 189 LEU A N 1
ATOM 1459 C CA . LEU A 1 189 ? -3.813 -11.636 -9.534 1.00 91.62 189 LEU A CA 1
ATOM 1460 C C . LEU A 1 189 ? -4.628 -10.521 -8.859 1.00 91.62 189 LEU A C 1
ATOM 1462 O O . LEU A 1 189 ? -4.749 -10.516 -7.637 1.00 91.62 189 LEU A O 1
ATOM 1466 N N . ARG A 1 190 ? -5.140 -9.544 -9.626 1.00 91.56 190 ARG A N 1
ATOM 1467 C CA . ARG A 1 190 ? -5.819 -8.335 -9.119 1.00 91.56 190 ARG A CA 1
ATOM 1468 C C . ARG A 1 190 ? -4.994 -7.560 -8.080 1.00 91.56 190 ARG A C 1
ATOM 1470 O O . ARG A 1 190 ? -5.534 -6.795 -7.286 1.00 91.56 190 ARG A O 1
ATOM 1477 N N . ASN A 1 191 ? -3.670 -7.703 -8.115 1.00 91.31 191 ASN A N 1
ATOM 1478 C CA . ASN A 1 191 ? -2.750 -6.919 -7.303 1.00 91.31 191 ASN A CA 1
ATOM 1479 C C . ASN A 1 191 ? -2.470 -5.585 -8.008 1.00 91.31 191 ASN A C 1
ATOM 1481 O O . ASN A 1 191 ? -1.447 -5.387 -8.673 1.00 91.31 191 ASN A O 1
ATOM 1485 N N . PHE A 1 192 ? -3.428 -4.666 -7.885 1.00 93.44 192 PHE A N 1
ATOM 1486 C CA . PHE A 1 192 ? -3.364 -3.363 -8.540 1.00 93.44 192 PHE A CA 1
ATOM 1487 C C . PHE A 1 192 ? -2.294 -2.441 -7.941 1.00 93.44 192 PHE A C 1
ATOM 1489 O O . PHE A 1 192 ? -1.758 -1.607 -8.669 1.00 93.44 192 PHE A O 1
ATOM 1496 N N . SER A 1 193 ? -1.937 -2.618 -6.663 1.00 93.38 193 SER A N 1
ATOM 1497 C CA . SER A 1 193 ? -0.872 -1.843 -6.011 1.00 93.38 193 SER A CA 1
ATOM 1498 C C . SER A 1 193 ? 0.479 -2.093 -6.686 1.00 93.38 193 SER A C 1
ATOM 1500 O O . SER A 1 193 ? 1.091 -1.164 -7.217 1.00 93.38 193 SER A O 1
ATOM 1502 N N . SER A 1 194 ? 0.904 -3.359 -6.783 1.00 93.19 194 SER A N 1
ATOM 1503 C CA . SER A 1 194 ? 2.157 -3.719 -7.458 1.00 93.19 194 SER A CA 1
ATOM 1504 C C . SER A 1 194 ? 2.115 -3.437 -8.958 1.00 93.19 194 SER A C 1
ATOM 1506 O O . SER A 1 194 ? 3.104 -2.954 -9.504 1.00 93.19 194 SER A O 1
ATOM 1508 N N . LEU A 1 195 ? 0.974 -3.663 -9.623 1.00 95.62 195 LEU A N 1
ATOM 1509 C CA . LEU A 1 195 ? 0.799 -3.284 -11.029 1.00 95.62 195 LEU A CA 1
ATOM 1510 C C . LEU A 1 195 ? 1.083 -1.789 -11.234 1.00 95.62 195 LEU A C 1
ATOM 1512 O O . LEU A 1 195 ? 1.852 -1.418 -12.119 1.00 95.62 195 LEU A O 1
ATOM 1516 N N . ARG A 1 196 ? 0.482 -0.924 -10.408 1.00 96.81 196 ARG A N 1
ATOM 1517 C CA . ARG A 1 196 ? 0.701 0.523 -10.487 1.00 96.81 196 ARG A CA 1
ATOM 1518 C C . ARG A 1 196 ? 2.135 0.902 -10.140 1.00 96.81 196 ARG A C 1
ATOM 1520 O O . ARG A 1 196 ? 2.678 1.746 -10.841 1.00 96.81 196 ARG A O 1
ATOM 1527 N N . ALA A 1 197 ? 2.762 0.260 -9.154 1.00 95.81 197 ALA A N 1
ATOM 1528 C CA . ALA A 1 197 ? 4.164 0.506 -8.804 1.00 95.81 197 ALA A CA 1
ATOM 1529 C C . ALA A 1 197 ? 5.107 0.244 -9.990 1.00 95.81 197 ALA A C 1
ATOM 1531 O O . ALA A 1 197 ? 5.939 1.086 -10.330 1.00 95.81 197 ALA A O 1
ATOM 1532 N N . VAL A 1 198 ? 4.928 -0.889 -10.677 1.00 96.81 198 VAL A N 1
ATOM 1533 C CA . VAL A 1 198 ? 5.724 -1.234 -11.864 1.00 96.81 198 VAL A CA 1
ATOM 1534 C C . VAL A 1 198 ? 5.459 -0.254 -13.007 1.00 96.81 198 VAL A C 1
ATOM 1536 O O . VAL A 1 198 ? 6.402 0.258 -13.606 1.00 96.81 198 VAL A O 1
ATOM 1539 N N . LEU A 1 199 ? 4.195 0.079 -13.291 1.00 97.25 199 LEU A N 1
ATOM 1540 C CA . LEU A 1 199 ? 3.870 1.064 -14.330 1.00 97.25 199 LEU A CA 1
ATOM 1541 C C . LEU A 1 199 ? 4.478 2.439 -14.024 1.00 97.25 199 LEU A C 1
ATOM 1543 O O . LEU A 1 199 ? 5.071 3.048 -14.912 1.00 97.25 199 LEU A O 1
ATOM 1547 N N . SER A 1 200 ? 4.398 2.902 -12.775 1.00 97.69 200 SER A N 1
ATOM 1548 C CA . SER A 1 200 ? 5.019 4.153 -12.329 1.00 97.69 200 SER A CA 1
ATOM 1549 C C . SER A 1 200 ? 6.539 4.134 -12.490 1.00 97.69 200 SER A C 1
ATOM 1551 O O . SER A 1 200 ? 7.110 5.136 -12.917 1.00 97.69 200 SER A O 1
ATOM 1553 N N . ALA A 1 201 ? 7.200 3.006 -12.220 1.00 97.06 201 ALA A N 1
ATOM 1554 C CA . ALA A 1 201 ? 8.629 2.849 -12.471 1.00 97.06 201 ALA A CA 1
ATOM 1555 C C . ALA A 1 201 ? 8.968 2.939 -13.966 1.00 97.06 201 ALA A C 1
ATOM 1557 O O . ALA A 1 201 ? 9.855 3.703 -14.350 1.00 97.06 201 ALA A O 1
ATOM 1558 N N . LEU A 1 202 ? 8.245 2.209 -14.817 1.00 96.50 202 LEU A N 1
ATOM 1559 C CA . LEU A 1 202 ? 8.479 2.185 -16.265 1.00 96.50 202 LEU A CA 1
ATOM 1560 C C . LEU A 1 202 ? 8.187 3.534 -16.940 1.00 96.50 202 LEU A C 1
ATOM 1562 O O . LEU A 1 202 ? 8.888 3.926 -17.873 1.00 96.50 202 LEU A O 1
ATOM 1566 N N . GLN A 1 203 ? 7.182 4.258 -16.446 1.00 96.69 203 GLN A N 1
ATOM 1567 C CA . GLN A 1 203 ? 6.802 5.593 -16.917 1.00 96.69 203 GLN A CA 1
ATOM 1568 C C . GLN A 1 203 ? 7.643 6.714 -16.292 1.00 96.69 203 GLN A C 1
ATOM 1570 O O . GLN A 1 203 ? 7.539 7.866 -16.712 1.00 96.69 203 GLN A O 1
ATOM 1575 N N . SER A 1 204 ? 8.485 6.408 -15.301 1.00 97.25 204 SER A N 1
ATOM 1576 C CA . SER A 1 204 ? 9.349 7.407 -14.680 1.00 97.25 204 SER A CA 1
ATOM 1577 C C . SER A 1 204 ? 10.369 7.951 -15.683 1.00 97.25 204 SER A C 1
ATOM 1579 O O . SER A 1 204 ? 10.884 7.227 -16.541 1.00 97.25 204 SER A O 1
ATOM 1581 N N . ASN A 1 205 ? 10.714 9.234 -15.542 1.00 96.38 205 ASN A N 1
ATOM 1582 C CA . ASN A 1 205 ? 11.695 9.920 -16.387 1.00 96.38 205 ASN A CA 1
ATOM 1583 C C . ASN A 1 205 ? 12.978 9.116 -16.684 1.00 96.38 205 ASN A C 1
ATOM 1585 O O . ASN A 1 205 ? 13.374 9.063 -17.853 1.00 96.38 205 ASN A O 1
ATOM 1589 N N . PRO A 1 206 ? 13.650 8.482 -15.699 1.00 94.75 206 PRO A N 1
ATOM 1590 C CA . PRO A 1 206 ? 14.901 7.786 -15.969 1.00 94.75 206 PRO A CA 1
ATOM 1591 C C . PRO A 1 206 ? 14.750 6.521 -16.828 1.00 94.75 206 PRO A C 1
ATOM 1593 O O . PRO A 1 206 ? 15.717 6.152 -17.493 1.00 94.75 206 PRO A O 1
ATOM 1596 N N . ILE A 1 207 ? 13.561 5.910 -16.882 1.00 95.88 207 ILE A N 1
ATOM 1597 C CA . ILE A 1 207 ? 13.272 4.744 -17.730 1.00 95.88 207 ILE A CA 1
ATOM 1598 C C . ILE A 1 207 ? 12.639 5.166 -19.061 1.00 95.88 207 ILE A C 1
ATOM 1600 O O . ILE A 1 207 ? 13.086 4.746 -20.130 1.00 95.88 207 ILE A O 1
ATOM 1604 N N . TYR A 1 208 ? 11.642 6.051 -19.030 1.00 94.81 208 TYR A N 1
ATOM 1605 C CA . TYR A 1 208 ? 10.899 6.498 -20.214 1.00 94.81 208 TYR A CA 1
ATOM 1606 C C . TYR A 1 208 ? 11.789 7.152 -21.292 1.00 94.81 208 TYR A C 1
ATOM 1608 O O . TYR A 1 208 ? 11.525 7.053 -22.498 1.00 94.81 208 TYR A O 1
ATOM 1616 N N . ARG A 1 209 ? 12.886 7.798 -20.878 1.00 96.06 209 ARG A N 1
ATOM 1617 C CA . ARG A 1 209 ? 13.846 8.444 -21.789 1.00 96.06 209 ARG A CA 1
ATOM 1618 C C . ARG A 1 209 ? 14.778 7.476 -22.528 1.00 96.06 209 ARG A C 1
ATOM 1620 O O . ARG A 1 209 ? 15.477 7.905 -23.442 1.00 96.06 209 ARG A O 1
ATOM 1627 N N . LEU A 1 210 ? 14.807 6.186 -22.179 1.00 94.19 210 LEU A N 1
ATOM 1628 C CA . LEU A 1 210 ? 15.708 5.189 -22.775 1.00 94.19 210 LEU A CA 1
ATOM 1629 C C . LEU A 1 210 ? 15.245 4.736 -24.172 1.00 94.19 210 LEU A C 1
ATOM 1631 O O . LEU A 1 210 ? 14.954 3.562 -24.392 1.00 94.19 210 LEU A O 1
ATOM 1635 N N . LYS A 1 211 ? 15.171 5.660 -25.137 1.00 95.31 211 LYS A N 1
ATOM 1636 C CA . LYS A 1 211 ? 14.570 5.411 -26.462 1.00 95.31 211 LYS A CA 1
ATOM 1637 C C . LYS A 1 211 ? 15.190 4.222 -27.203 1.00 95.31 211 LYS A C 1
ATOM 1639 O O . LYS A 1 211 ? 14.458 3.417 -27.764 1.00 95.31 211 LYS A O 1
ATOM 1644 N N . ARG A 1 212 ? 16.518 4.064 -27.138 1.00 93.75 212 ARG A N 1
ATOM 1645 C CA . ARG A 1 212 ? 17.232 2.926 -27.752 1.00 93.75 212 ARG A CA 1
ATOM 1646 C C . ARG A 1 212 ? 16.851 1.580 -27.132 1.00 93.75 212 ARG A C 1
ATOM 1648 O O . ARG A 1 212 ? 1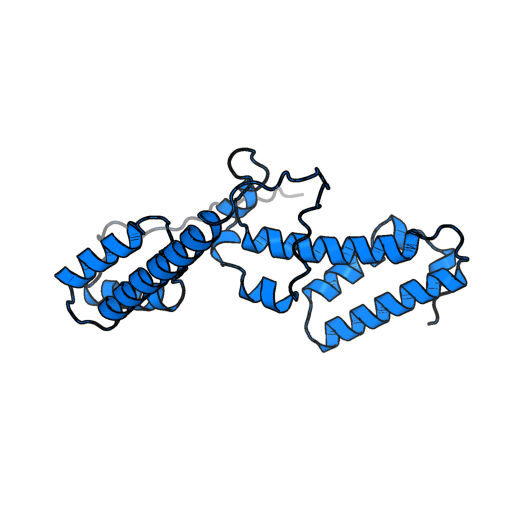6.750 0.594 -27.845 1.00 93.75 212 ARG A O 1
ATOM 1655 N N . THR A 1 213 ? 16.641 1.544 -25.819 1.00 95.44 213 THR A N 1
ATOM 1656 C CA . THR A 1 213 ? 16.222 0.330 -25.109 1.00 95.44 213 THR A CA 1
ATOM 1657 C C . THR A 1 213 ? 14.782 -0.020 -25.458 1.00 95.44 213 THR A C 1
ATOM 1659 O O . THR A 1 213 ? 14.516 -1.156 -25.819 1.00 95.44 213 THR A O 1
ATOM 1662 N N . TRP A 1 214 ? 13.871 0.961 -25.429 1.00 95.69 214 TRP A N 1
ATOM 1663 C CA . TRP A 1 214 ? 12.466 0.766 -25.807 1.00 95.69 214 TRP A CA 1
ATOM 1664 C C . TRP A 1 214 ? 12.291 0.327 -27.264 1.00 95.69 214 TRP A C 1
ATOM 1666 O O . TRP A 1 214 ? 11.398 -0.458 -27.553 1.00 95.69 214 TRP A O 1
ATOM 1676 N N . ALA A 1 215 ? 13.153 0.789 -28.173 1.00 95.38 215 ALA A N 1
ATOM 1677 C CA . ALA A 1 215 ? 13.156 0.339 -29.564 1.00 95.38 215 ALA A CA 1
ATOM 1678 C C . ALA A 1 215 ? 13.582 -1.132 -29.729 1.00 95.38 215 ALA A C 1
ATOM 1680 O O . ALA A 1 215 ? 13.239 -1.746 -30.732 1.00 95.38 215 ALA A O 1
ATOM 1681 N N . ALA A 1 216 ? 14.324 -1.683 -28.765 1.00 93.81 216 ALA A N 1
ATOM 1682 C CA . ALA A 1 216 ? 14.788 -3.069 -28.763 1.00 93.81 216 ALA A CA 1
ATOM 1683 C C . ALA A 1 216 ? 13.870 -4.021 -27.972 1.00 93.81 216 ALA A C 1
ATOM 1685 O O . ALA A 1 216 ? 14.189 -5.202 -27.870 1.00 93.81 216 ALA A O 1
ATOM 1686 N N . VAL A 1 217 ? 12.775 -3.516 -27.390 1.00 92.62 217 VAL A N 1
ATOM 1687 C CA . VAL A 1 217 ? 11.740 -4.339 -26.747 1.00 92.62 217 VAL A CA 1
ATOM 1688 C C . VAL A 1 217 ? 10.907 -5.001 -27.836 1.00 92.62 217 VAL A C 1
ATOM 1690 O O . VAL A 1 217 ? 10.444 -4.319 -28.755 1.00 92.62 217 VAL A O 1
ATOM 1693 N N . ASN A 1 218 ? 10.724 -6.316 -27.736 1.00 81.75 218 ASN A N 1
ATOM 1694 C CA . ASN A 1 218 ? 9.930 -7.059 -28.701 1.00 81.75 218 ASN A CA 1
ATOM 1695 C C . ASN A 1 218 ? 8.456 -6.626 -28.626 1.00 81.75 218 ASN A C 1
ATOM 1697 O O . ASN A 1 218 ? 7.924 -6.42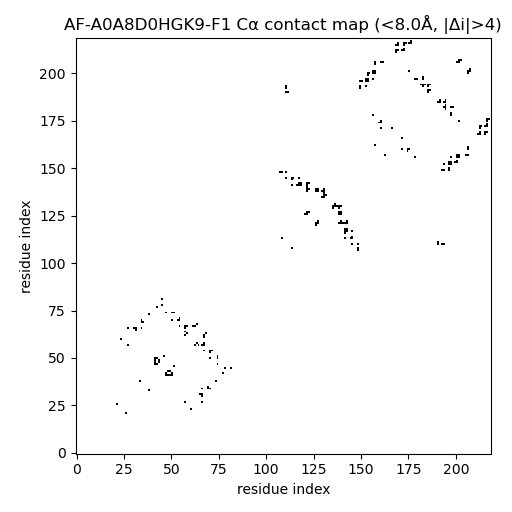2 -27.532 1.00 81.75 218 ASN A O 1
ATOM 1701 N N . ARG A 1 219 ? 7.823 -6.434 -29.787 1.00 64.25 219 ARG A N 1
ATOM 1702 C CA . ARG A 1 219 ? 6.423 -5.991 -29.886 1.00 64.25 219 ARG A CA 1
ATOM 1703 C C . ARG A 1 219 ? 5.464 -7.167 -29.908 1.00 64.25 219 ARG A C 1
ATOM 1705 O O . ARG A 1 219 ? 5.800 -8.169 -30.572 1.00 64.25 219 ARG A O 1
#

pLDDT: mean 79.2, std 19.04, range [30.06, 97.69]

Mean predicted aligned error: 14.86 Å

Nearest PDB structures (foldseek):
  5cm8-assembly1_A  TM=7.478E-01  e=7.179E-08  Mus musculus
  6axg-assembly3_E  TM=4.487E-01  e=3.370E-04  Homo sapiens
  6axg-assembly1_A  TM=4.398E-01  e=3.210E-04  Homo sapiens
  6axg-assembly2_C  TM=4.920E-01  e=1.845E-03  Homo sapiens
  6axg-assembly6_K  TM=4.443E-01  e=1.845E-03  Homo sapiens

Foldseek 3Di:
DDDDDDDDPPPPDDPDDDDPPQPLVNVLVVLQVCLVPPVVVQLDPDQSVVLVVVLVVCCVSPNPDPSNVSSVVSRVVSNVVVVVVVVVVVPDDDDDDPDDPPPPPPDLDDLVVLVVVQDVVLVDPVQVVCCVPPVNVVTRVSVVSNVVNLVVLLVCLLCVLVVDPPDDLLRSLVSVVVLVVVLVVCVVVVVVSSNVSSVCSCPDPVNVPSVSNVVNNDD

Organism: Sphenodon punctatus (NCBI:txid8508)

Secondary structure (DSSP, 8-state):
------------PPS--PPPPPPHHHHHHHHHHHHHH-GGGG--TTT-HHHHHHHHHHHHHSTT-HHHHHHHHHHHHHHHHHHHHHHHHSS-------------------HHHHHHT--GGGGSHHHHTTTTSGGGTTSSHHHHHHHHHHHHHHHHHHHHHHS-TT--HHHHHHHHHHHHHHHHHHHHTT-HHHHHHHHHHHHSHHHHT-HHHHHTS--

Sequence (219 aa):
SAPCGRAPCRTSWPPTGAPPPISPRAVLGVLELWLQEHPDDFREPPWHPSLQRVLGYLGQAAPGSQAWGRAEGLLRAFLEVEEEQHTQQGGLGARTPRREHAVRTTPPLCPQELFVAVRPFHCLGCVWSQRDKKENKQAAPSVRATVAQFNAVTSCSIASVLGNLTLRAPQRARLLETWVAIAQRCRSLRNFSSLRAVLSALQSNPIYRLKRTWAAVNR

Solvent-accessible surface area (backbone atoms only — not comparable to full-atom values): 13039 Å² total; per-residue (Å²): 137,84,82,86,75,82,78,77,86,78,79,78,71,81,82,88,68,80,75,75,80,80,47,69,68,58,53,51,53,51,51,34,50,42,59,67,78,46,52,73,80,40,68,43,83,95,74,21,64,65,43,51,52,48,45,57,47,29,54,75,76,41,65,87,33,74,48,39,56,49,50,51,52,50,53,51,56,53,52,53,58,49,53,56,56,52,57,69,68,73,71,74,85,87,76,85,79,77,86,68,86,71,73,86,68,72,73,81,65,54,73,67,58,37,57,72,57,43,54,70,72,35,70,34,65,84,46,50,72,42,41,85,40,85,94,30,67,73,46,33,56,41,54,51,50,43,52,49,47,39,50,47,50,19,46,51,52,43,42,67,57,57,68,56,80,83,60,51,43,59,64,39,12,52,48,52,51,51,51,52,51,49,31,54,48,25,53,77,70,67,37,58,64,61,25,48,21,44,50,53,25,53,65,29,70,88,50,56,67,41,56,68,24,63,70,48,40,87,130